Protein 3N1E (pdb70)

GO terms:
  GO:0005737 cytoplasm (C, IDA)
  GO:0001701 in utero embryonic development (P, IMP)
  GO:0034394 protein localization to cell surface (P, IMP)
  GO:0035108 limb morphogenesis (P, IMP)
  GO:0035128 post-embryonic forelimb morphogenesis (P, IMP)
  GO:0035249 synaptic transmission, glutamatergic (P, IMP)
  GO:0005739 mitochondrion (C, IMP)
  GO:0040008 regulation of growth (P, IMP)
  GO:0045047 protein targeting to ER (P, IMP)
  GO:0045838 positive regulation of membrane potential (P, IMP)
  GO:0010467 gene expression (P, IMP)
  GO:0010992 ubiquitin recycling (P, IMP)
  GO:0014004 microglia differentiation (P, IMP)
  GO:2000672 negative regulation of motor neuron apoptotic process (P, IMP)
  GO:0016192 vesicle-mediated transport (P, IMP)
  GO:0150076 neuroinflammatory response (P, IMP)
  GO:0022904 respiratory electron transport chain (P, IMP)
  GO:0030149 sphingolipid catabolic process (P, IMP)
  GO:0050881 musculoskeletal movement (P, IMP)
  GO:0046677 response to antibiotic (P, IMP)

Nearest PDB structures (foldseek):
  3n1b-assembly2_B  TM=9.929E-01  e=1.078E-17  Mus musculus
  3n1e-assembly2_B  TM=9.114E-01  e=1.254E-17  Mus musculus
  8f5h-assembly1_A  TM=9.483E-01  e=3.498E-10  Mus musculus
  7t8n-assembly1_AAA-2  TM=2.882E-01  e=7.590E+00  Escherichia coli K-12
  3n1e-assembly2_B  TM=1.007E+00  e=9.585E-20  Mus musculus

InterPro domains:
  IPR012501 Vacuolar protein sorting-associated protein 54, C-terminal [PF07928] (737-866)
  IPR019515 Vacuolar protein sorting-associated protein 54, N-terminal [PF10475] (207-355)
  IPR039745 Vacuolar protein sorting-associated protein 54 [PTHR12965] (34-955)

Foldseek 3Di:
DVVVVVVVVCVVCVCVVVVVVVVLVVVLVVLLVLLLVLLLPDDQDDDPPDPSLVVSLVVVVVVCVVCVVPDDLVVSQVSVLSSLVSNLVSNLVSCVVVVPACPPDPRNVRVVRNVVVVVVSQLPRPSRVPRDSPSVVSRD/DPPVVVVVVVVVVVVVVVVVLVVVLVVLLVVLLVVLLVLLLPDDQDDDPPDPSLVVNLVVVQVSLVVDVVPDDLVSSQVSVLSSLVSNLVSLLVSCVVNVNACPVDPSVVRVVRNVVVVVVSQCPRPSRVPDDRPNVSSRD

Organism: Mus musculus (NCBI:txid10090)

Structure (mmCIF, N/CA/C/O backbone):
data_3N1E
#
_entry.id   3N1E
#
_cell.length_a   29.760
_cell.length_b   77.064
_cell.length_c   120.057
_cell.angle_alpha   90.000
_cell.angle_beta   90.000
_cell.angle_gamma   90.000
#
_symmetry.space_group_name_H-M   'P 21 21 21'
#
loop_
_entity.id
_entity.type
_entity.pdbx_description
1 polymer 'Vacuolar protein sorting-associated protein 54'
2 non-polymer GLYCEROL
3 non-polymer 'MAGNESIUM ION'
4 water water
#
loop_
_atom_site.group_PDB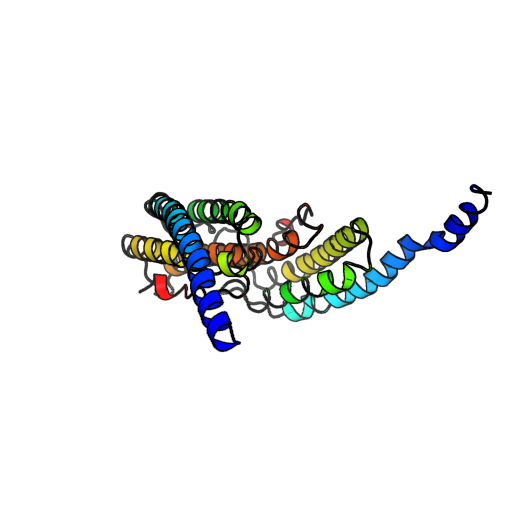
_atom_site.id
_atom_site.type_symbol
_atom_site.label_atom_id
_atom_site.label_alt_id
_atom_site.label_comp_id
_atom_site.label_asym_id
_atom_site.label_entity_id
_atom_site.label_seq_id
_atom_site.pdbx_PDB_ins_code
_atom_site.Cartn_x
_atom_site.Cartn_y
_atom_site.Cartn_z
_atom_site.occupancy
_atom_site.B_iso_or_equiv
_atom_site.auth_seq_id
_atom_site.auth_comp_id
_atom_site.auth_asym_id
_atom_site.auth_atom_id
_atom_site.pdbx_PDB_model_num
ATOM 1 N N . ASP A 1 2 ? 53.414 88.501 58.557 1.00 34.10 835 ASP A N 1
ATOM 2 C CA . ASP A 1 2 ? 54.021 87.282 57.946 1.00 42.08 835 ASP A CA 1
ATOM 3 C C . ASP A 1 2 ? 53.553 85.993 58.628 1.00 36.55 835 ASP A C 1
ATOM 4 O O . ASP A 1 2 ? 52.904 86.047 59.686 1.00 36.13 835 ASP A O 1
ATOM 9 N N . GLN A 1 3 ? 53.884 84.846 58.023 1.00 33.59 836 GLN A N 1
ATOM 10 C CA . GLN A 1 3 ? 53.510 83.527 58.560 1.00 41.89 836 GLN A CA 1
ATOM 11 C C . GLN A 1 3 ? 53.945 83.314 60.013 1.00 41.04 836 GLN A C 1
ATOM 12 O O . GLN A 1 3 ? 53.231 82.673 60.783 1.00 31.28 836 GLN A O 1
ATOM 18 N N . TRP A 1 4 ? 55.108 83.861 60.373 1.00 32.04 837 TRP A N 1
ATOM 19 C CA . TRP A 1 4 ? 55.651 83.730 61.730 1.00 25.72 837 TRP A CA 1
ATOM 20 C C . TRP A 1 4 ? 54.801 84.497 62.760 1.00 27.77 837 TRP A C 1
ATOM 21 O O . TRP A 1 4 ? 54.431 83.938 63.797 1.00 28.15 837 TRP A O 1
ATOM 32 N N . SER A 1 5 ? 54.489 85.762 62.471 1.00 22.14 838 SER A N 1
ATOM 33 C CA . SER A 1 5 ? 53.633 86.574 63.353 1.00 24.07 838 SER A CA 1
ATOM 34 C C . SER A 1 5 ? 52.181 86.055 63.449 1.00 32.60 838 SER A C 1
ATOM 35 O O . SER A 1 5 ? 51.601 86.027 64.538 1.00 26.89 838 SER A O 1
ATOM 38 N N . MET A 1 6 ? 51.607 85.631 62.324 1.00 30.15 839 MET A N 1
ATOM 39 C CA A MET A 1 6 ? 50.279 85.012 62.336 0.50 33.93 839 MET A CA 1
ATOM 40 C CA B MET A 1 6 ? 50.275 85.015 62.337 0.50 33.93 839 MET A CA 1
ATOM 41 C C . MET A 1 6 ? 50.241 83.826 63.298 1.00 29.87 839 MET A C 1
ATOM 42 O O . MET A 1 6 ? 49.334 83.714 64.131 1.00 28.75 839 MET A O 1
ATOM 51 N N . LEU A 1 7 ? 51.233 82.946 63.186 1.00 20.57 840 LEU A N 1
ATOM 52 C CA . LEU A 1 7 ? 51.286 81.744 64.003 1.00 24.38 840 LEU A CA 1
ATOM 53 C C . LEU A 1 7 ? 51.575 82.023 65.472 1.00 29.43 840 LEU A C 1
ATOM 54 O O . LEU A 1 7 ? 51.077 81.308 66.355 1.00 26.84 840 LEU A O 1
ATOM 59 N N . ARG A 1 8 ? 52.340 83.083 65.740 1.00 29.09 841 ARG A N 1
ATOM 60 C CA . ARG A 1 8 ? 52.520 83.538 67.129 1.00 26.74 841 ARG A CA 1
ATOM 61 C C . ARG A 1 8 ? 51.193 83.980 67.763 1.00 23.60 841 ARG A C 1
ATOM 62 O O . ARG A 1 8 ? 50.942 83.709 68.944 1.00 27.65 841 ARG A O 1
ATOM 70 N N . HIS A 1 9 ? 50.344 84.623 66.964 1.00 22.01 842 HIS A N 1
ATOM 71 C CA . HIS A 1 9 ? 48.996 85.002 67.384 1.00 27.90 842 HIS A CA 1
ATOM 72 C C . HIS A 1 9 ? 48.148 83.754 67.598 1.00 35.50 842 HIS A C 1
ATOM 73 O O . HIS A 1 9 ? 47.446 83.650 68.599 1.00 25.04 842 HIS A O 1
ATOM 80 N N . PHE A 1 10 ? 48.198 82.822 66.643 1.00 23.87 843 PHE A N 1
ATOM 81 C CA . PHE A 1 10 ? 47.518 81.533 66.810 1.00 27.58 843 PHE A CA 1
ATOM 82 C C . PHE A 1 10 ? 47.940 80.858 68.118 1.00 27.32 843 PHE A C 1
ATOM 83 O O . PHE A 1 10 ? 47.0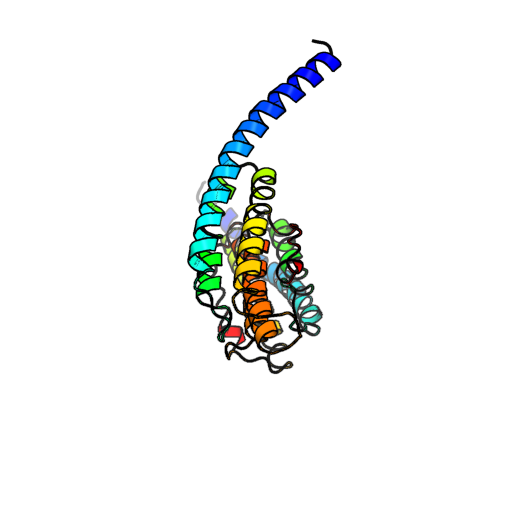82 80.437 68.893 1.00 24.75 843 PHE A O 1
ATOM 91 N N . ASP A 1 11 ? 49.250 80.762 68.354 1.00 22.66 844 ASP A N 1
ATOM 92 C CA . ASP A 1 11 ? 49.785 80.156 69.585 1.00 21.07 844 ASP A CA 1
ATOM 93 C C . ASP A 1 11 ? 49.224 80.804 70.850 1.00 26.51 844 ASP A C 1
ATOM 94 O O . ASP A 1 11 ? 48.848 80.102 71.790 1.00 28.76 844 ASP A O 1
ATOM 99 N N . HIS A 1 12 ? 49.180 82.136 70.870 1.00 23.71 845 HIS A N 1
ATOM 100 C CA . HIS A 1 12 ? 48.672 82.888 72.029 1.00 29.16 845 HIS A CA 1
ATOM 101 C C . HIS A 1 12 ? 47.182 82.638 72.262 1.00 42.28 845 HIS A C 1
ATOM 102 O O . HIS A 1 12 ? 46.748 82.433 73.403 1.00 24.94 845 HIS A O 1
ATOM 109 N N . ILE A 1 13 ? 46.412 82.664 71.171 1.00 21.86 846 ILE A N 1
ATOM 110 C CA . ILE A 1 13 ? 44.962 82.449 71.219 1.00 26.22 846 ILE A CA 1
ATOM 111 C C . ILE A 1 13 ? 44.607 81.047 71.729 1.00 18.92 846 ILE A C 1
ATOM 112 O O . ILE A 1 13 ? 43.619 80.872 72.453 1.00 24.70 846 ILE A O 1
ATOM 117 N N . THR A 1 14 ? 45.422 80.061 71.369 1.00 18.16 847 THR A N 1
ATOM 118 C CA . THR A 1 14 ? 45.113 78.661 71.654 1.00 18.08 847 THR A CA 1
ATOM 119 C C . THR A 1 14 ? 45.970 78.057 72.771 1.00 26.67 847 THR A C 1
ATOM 120 O O . THR A 1 14 ? 45.904 76.857 73.008 1.00 22.36 847 THR A O 1
ATOM 124 N N . LYS A 1 15 ? 46.773 78.878 73.454 1.00 24.06 848 LYS A N 1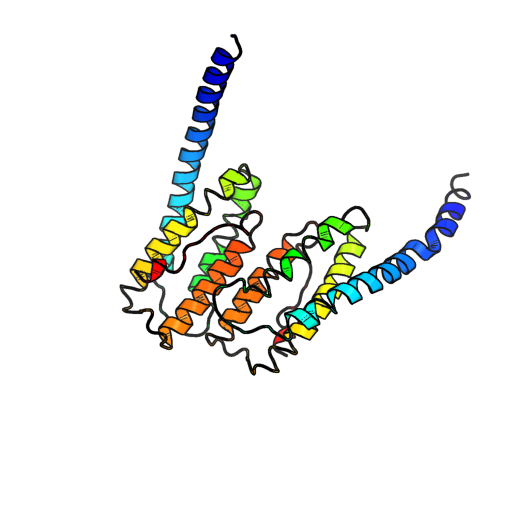
ATOM 125 C CA . LYS A 1 15 ? 47.750 78.327 74.412 1.00 31.88 848 LYS A CA 1
ATOM 126 C C . LYS A 1 15 ? 47.114 77.470 75.511 1.00 26.36 848 LYS A C 1
ATOM 127 O O . LYS A 1 15 ? 47.736 76.515 75.993 1.00 29.70 848 LYS A O 1
ATOM 133 N N . ASP A 1 16 ? 45.868 77.789 75.868 1.00 24.75 849 ASP A N 1
ATOM 134 C CA . ASP A 1 16 ? 45.158 77.090 76.949 1.00 24.16 849 ASP A CA 1
ATOM 135 C C . ASP A 1 16 ? 44.130 76.081 76.473 1.00 25.67 849 ASP A C 1
ATOM 136 O O . ASP A 1 16 ? 43.370 75.532 77.291 1.00 26.85 849 ASP A O 1
ATOM 141 N N . TYR A 1 17 ? 44.099 75.841 75.161 1.00 23.14 850 TYR A N 1
ATOM 142 C CA . TYR A 1 17 ? 43.039 75.038 74.555 1.00 19.93 850 TYR A CA 1
ATOM 143 C C . TYR A 1 17 ? 42.975 73.656 75.185 1.00 22.55 850 TYR A C 1
ATOM 144 O O . TYR A 1 17 ? 41.918 73.255 75.668 1.00 21.03 850 TYR A O 1
ATOM 153 N N . HIS A 1 18 ? 44.106 72.941 75.183 1.00 24.13 851 HIS A N 1
ATOM 154 C CA . HIS A 1 18 ? 44.150 71.574 75.716 1.00 25.79 851 HIS A CA 1
ATOM 155 C C . HIS A 1 18 ? 43.813 71.474 77.193 1.00 38.03 851 HIS A C 1
ATOM 156 O O . HIS A 1 18 ? 43.053 70.584 77.603 1.00 27.96 851 HIS A O 1
ATOM 163 N N . ASP A 1 19 ? 44.384 72.383 77.984 1.00 24.60 852 ASP A N 1
ATOM 164 C CA . ASP A 1 19 ? 44.135 72.408 79.424 1.00 27.38 852 ASP A CA 1
ATOM 165 C C . ASP A 1 19 ? 42.655 72.698 79.697 1.00 35.06 852 ASP A C 1
ATOM 166 O O . ASP A 1 19 ? 42.021 72.017 80.512 1.00 27.68 852 ASP A O 1
ATOM 171 N N . HIS A 1 20 ? 42.084 73.671 78.986 1.00 27.70 853 HIS A N 1
ATOM 172 C CA . HIS A 1 20 ? 40.677 74.009 79.209 1.00 22.61 853 HIS A CA 1
ATOM 173 C C . HIS A 1 20 ? 39.682 72.914 78.778 1.00 32.75 853 HIS A C 1
ATOM 174 O O . HIS A 1 20 ? 38.659 72.706 79.442 1.00 22.31 853 HIS A O 1
ATOM 181 N N . ILE A 1 21 ? 39.960 72.229 77.663 1.00 21.54 854 ILE A N 1
ATOM 182 C CA . ILE A 1 21 ? 39.134 71.071 77.291 1.00 14.68 854 ILE A CA 1
ATOM 183 C C . ILE A 1 21 ? 39.103 70.025 78.404 1.00 21.94 854 ILE A C 1
ATOM 184 O O . ILE A 1 21 ? 38.060 69.422 78.659 1.00 20.48 854 ILE A O 1
ATOM 189 N N . ALA A 1 22 ? 40.242 69.812 79.066 1.00 24.90 855 ALA A N 1
ATOM 190 C CA . ALA A 1 22 ? 40.316 68.799 80.126 1.00 31.88 855 ALA A CA 1
ATOM 191 C C . ALA A 1 22 ? 39.453 69.201 81.313 1.00 27.10 855 ALA A C 1
ATOM 192 O O . ALA A 1 22 ? 38.871 68.349 81.990 1.00 24.08 855 ALA A O 1
ATOM 194 N N . GLU A 1 23 ? 39.357 70.509 81.526 1.00 26.01 856 GLU A N 1
ATOM 195 C CA . GLU A 1 23 ? 38.560 71.085 82.607 1.00 31.97 856 GLU A CA 1
ATOM 196 C C . GLU A 1 23 ? 37.061 70.944 82.357 1.00 28.93 856 GLU A C 1
ATOM 197 O O . GLU A 1 23 ? 36.303 70.600 83.277 1.00 23.79 856 GLU A O 1
ATOM 203 N N . ILE A 1 24 ? 36.619 71.205 81.127 1.00 19.40 857 ILE A N 1
ATOM 204 C CA . ILE A 1 24 ? 35.232 70.913 80.751 1.00 19.39 857 ILE A CA 1
ATOM 205 C C . ILE A 1 24 ? 34.962 69.411 80.837 1.00 24.52 857 ILE A C 1
ATOM 206 O O . ILE A 1 24 ? 33.909 68.972 81.334 1.00 19.83 857 ILE A O 1
ATOM 211 N N . SER A 1 25 ? 35.901 68.615 80.330 1.00 20.77 858 SER A N 1
ATOM 212 C CA . SER A 1 25 ? 35.746 67.171 80.364 1.00 14.99 858 SER A CA 1
ATOM 213 C C . SER A 1 25 ? 35.647 66.638 81.792 1.00 13.55 858 SER A C 1
ATOM 214 O O . SER A 1 25 ? 35.031 65.605 81.993 1.00 16.29 858 SER A O 1
ATOM 217 N N . ALA A 1 26 ? 36.282 67.325 82.753 1.00 16.10 859 ALA A N 1
ATOM 218 C CA . ALA A 1 26 ? 36.175 66.975 84.192 1.00 18.18 859 ALA A CA 1
ATOM 219 C C . ALA A 1 26 ? 34.718 66.985 84.643 1.00 18.89 859 ALA A C 1
ATOM 220 O O . ALA A 1 26 ? 34.283 66.090 85.405 1.00 16.45 859 ALA A O 1
ATOM 222 N N . LYS A 1 27 ? 33.955 67.976 84.167 1.00 18.99 860 LYS A N 1
ATOM 223 C CA . LYS A 1 27 ? 32.518 68.081 84.525 1.00 17.20 860 LYS A CA 1
ATOM 224 C C . LYS A 1 27 ? 31.721 66.917 83.928 1.00 13.93 860 LYS A C 1
ATOM 225 O O . LYS A 1 27 ? 30.796 66.375 84.562 1.00 14.66 860 LYS A O 1
ATOM 231 N N . LEU A 1 28 ? 32.113 66.500 82.724 1.00 15.18 861 LEU A N 1
ATOM 232 C CA . LEU A 1 28 ? 31.516 65.349 82.084 1.00 11.75 861 LEU A CA 1
ATOM 233 C C . LEU A 1 28 ? 31.834 64.025 82.799 1.00 13.83 861 LEU A C 1
ATOM 234 O O . LEU A 1 28 ? 30.951 63.199 82.983 1.00 13.19 861 LEU A O 1
ATOM 239 N N . VAL A 1 29 ? 33.080 63.831 83.221 1.00 11.88 862 VAL A N 1
ATOM 240 C CA . VAL A 1 29 ? 33.435 62.655 84.028 1.00 13.56 862 VAL A CA 1
ATOM 241 C C . VAL A 1 29 ? 32.644 62.646 85.325 1.00 11.52 862 VAL A C 1
ATOM 242 O O . VAL A 1 29 ? 32.183 61.596 85.767 1.00 11.85 862 VAL A O 1
ATOM 246 N N . ALA A 1 30 ? 32.416 63.820 85.903 1.00 10.10 863 ALA A N 1
ATOM 247 C CA . ALA A 1 30 ? 31.715 63.843 87.177 1.00 9.43 863 ALA A CA 1
ATOM 248 C C . ALA A 1 30 ? 30.247 63.434 86.984 1.00 9.32 863 ALA A C 1
ATOM 249 O O . ALA A 1 30 ? 29.661 62.693 87.799 1.00 10.95 863 ALA A O 1
ATOM 251 N N . ILE A 1 31 ? 29.646 63.899 85.889 1.00 8.23 864 ILE A N 1
ATOM 252 C CA . ILE A 1 31 ? 28.300 63.497 85.551 1.00 12.68 864 ILE A CA 1
ATOM 253 C C . ILE A 1 31 ? 28.212 61.990 85.370 1.00 12.08 864 ILE A C 1
ATOM 254 O O . ILE A 1 31 ? 27.299 61.346 85.896 1.00 11.58 864 ILE A O 1
ATOM 259 N N . MET A 1 32 ? 29.158 61.412 84.629 1.00 11.16 865 MET A N 1
ATOM 260 C CA . MET A 1 32 ? 29.071 59.974 84.407 1.00 13.18 865 MET A CA 1
ATOM 261 C C . MET A 1 32 ? 29.367 59.187 85.684 1.00 10.25 865 MET A C 1
ATOM 262 O O . MET A 1 32 ? 28.742 58.158 85.948 1.00 11.05 865 MET A O 1
ATOM 267 N N . ASP A 1 33 ? 30.323 59.671 86.476 1.00 11.96 866 ASP A N 1
ATOM 268 C CA . ASP A 1 33 ? 30.634 59.041 87.765 1.00 11.77 866 ASP A CA 1
ATOM 269 C C . ASP A 1 33 ? 29.391 58.935 88.666 1.00 15.17 866 ASP A C 1
ATOM 270 O O . ASP A 1 33 ? 29.155 57.891 89.285 1.00 10.68 866 ASP A O 1
ATOM 275 N N . SER A 1 34 ? 28.576 60.003 88.711 1.00 11.14 867 SER A N 1
ATOM 276 C CA A SER A 1 34 ? 27.363 59.980 89.514 0.50 12.27 867 SER A CA 1
ATOM 277 C CA B SER A 1 34 ? 27.353 59.998 89.505 0.50 12.30 867 SER A CA 1
ATOM 278 C C . SER A 1 34 ? 26.326 58.990 88.975 1.00 9.52 867 SER A C 1
ATOM 279 O O . SER A 1 34 ? 25.685 58.269 89.749 1.00 12.70 867 SER A O 1
ATOM 284 N N . LEU A 1 35 ? 26.191 58.907 87.649 1.00 12.09 868 LEU A N 1
ATOM 285 C CA . LEU A 1 35 ? 25.341 57.890 87.016 1.00 12.33 868 LEU A CA 1
ATOM 286 C C . LEU A 1 35 ? 25.774 56.469 87.365 1.00 11.89 868 LEU A C 1
ATOM 287 O O . LEU A 1 35 ? 24.934 55.626 87.742 1.00 12.29 868 LEU A O 1
ATOM 292 N N . PHE A 1 36 ? 27.071 56.199 87.240 1.00 10.32 869 PHE A N 1
ATOM 293 C CA . PHE A 1 36 ? 27.611 54.877 87.582 1.00 13.06 869 PHE A CA 1
ATOM 294 C C . PHE A 1 36 ? 27.381 54.527 89.046 1.00 12.09 869 PHE A C 1
ATOM 295 O O . PHE A 1 36 ? 27.053 53.390 89.353 1.00 12.18 869 PHE A O 1
ATOM 303 N N . ASP A 1 37 ? 27.572 55.494 89.949 1.00 10.18 870 ASP A N 1
ATOM 304 C CA . ASP A 1 37 ? 27.348 55.234 91.367 1.00 10.95 870 ASP A CA 1
ATOM 305 C C . ASP A 1 37 ? 25.878 54.885 91.575 1.00 13.14 870 ASP A C 1
ATOM 306 O O . ASP A 1 37 ? 25.567 53.911 92.243 1.00 15.29 870 ASP A O 1
ATOM 311 N N . LYS A 1 38 ? 24.979 55.657 90.970 1.00 11.46 871 LYS A N 1
ATOM 312 C CA . LYS A 1 38 ? 23.542 55.435 91.154 1.00 14.74 871 LYS A CA 1
ATOM 313 C C . LYS A 1 38 ? 23.133 54.065 90.653 1.00 16.84 871 LYS A C 1
ATOM 314 O O . LYS A 1 38 ? 22.462 53.311 91.366 1.00 15.93 871 LYS A O 1
ATOM 320 N N . LEU A 1 39 ? 23.582 53.730 89.442 1.00 15.05 872 LEU A N 1
ATOM 321 C CA . LEU A 1 39 ? 23.172 52.472 88.809 1.00 19.87 872 LEU A CA 1
ATOM 322 C C . LEU A 1 39 ? 23.842 51.244 89.421 1.00 14.50 872 LEU A C 1
ATOM 323 O O . LEU A 1 39 ? 23.156 50.260 89.733 1.00 14.65 872 LEU A O 1
ATOM 328 N N . LEU A 1 40 ? 25.162 51.301 89.599 1.00 11.22 873 LEU A N 1
ATOM 329 C CA . LEU A 1 40 ? 25.912 50.130 90.058 1.00 9.52 873 LEU A CA 1
ATOM 330 C C . LEU A 1 40 ? 25.685 49.799 91.538 1.00 13.70 873 LEU A C 1
ATOM 331 O O . LEU A 1 40 ? 25.869 48.657 91.929 1.00 13.25 873 LEU A O 1
ATOM 336 N N . SER A 1 41 ? 25.261 50.785 92.331 1.00 17.35 874 SER A N 1
ATOM 337 C CA A SER A 1 41 ? 24.932 50.568 93.748 0.50 16.34 874 SER A CA 1
ATOM 338 C CA B SER A 1 41 ? 24.988 50.503 93.743 0.50 16.23 874 SER A CA 1
ATOM 339 C C . SER A 1 41 ? 23.723 49.656 93.897 1.00 15.19 874 SER A C 1
ATOM 340 O O . SER A 1 41 ? 23.506 49.085 94.972 1.00 21.80 874 SER A O 1
ATOM 345 N N . LYS A 1 42 ? 22.918 49.574 92.829 1.00 15.09 875 LYS A N 1
ATOM 346 C CA . LYS A 1 42 ? 21.688 48.754 92.775 1.00 24.00 875 LYS A CA 1
ATOM 347 C C . LYS A 1 42 ? 21.840 47.499 91.897 1.00 28.23 875 LYS A C 1
ATOM 348 O O . LYS A 1 42 ? 20.885 46.759 91.667 1.00 18.94 875 LYS A O 1
ATOM 354 N N . TYR A 1 43 ? 23.035 47.266 91.376 1.00 17.14 876 TYR A N 1
ATOM 355 C CA . TYR A 1 43 ? 23.218 46.181 90.410 1.00 12.04 876 TYR A CA 1
ATOM 356 C C . TYR A 1 43 ? 23.105 44.830 91.086 1.00 13.35 876 TYR A C 1
ATOM 357 O O . TYR A 1 43 ? 23.723 44.602 92.120 1.00 14.40 876 TYR A O 1
ATOM 366 N N . GLU A 1 44 ? 22.306 43.938 90.509 1.00 16.34 877 GLU A N 1
ATOM 367 C CA . GLU A 1 44 ? 22.271 42.563 90.996 1.00 17.01 877 GLU A CA 1
ATOM 368 C C . GLU A 1 44 ? 22.694 41.638 89.857 1.00 17.35 877 GLU A C 1
ATOM 369 O O . GLU A 1 44 ? 22.351 41.869 88.695 1.00 17.70 877 GLU A O 1
ATO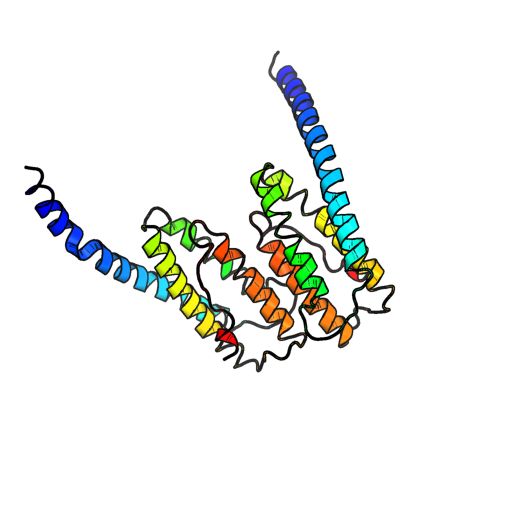M 375 N N . VAL A 1 45 ? 23.462 40.612 90.205 1.00 14.44 878 VAL A N 1
ATOM 376 C CA . VAL A 1 45 ? 24.001 39.725 89.189 1.00 12.88 878 VAL A CA 1
ATOM 377 C C . VAL A 1 45 ? 22.972 38.631 88.873 1.00 12.28 878 VAL A C 1
ATOM 378 O O . VAL A 1 45 ? 22.721 37.760 89.709 1.00 16.62 878 VAL A O 1
ATOM 382 N N . LYS A 1 46 ? 22.385 38.706 87.680 1.00 11.72 879 LYS A N 1
ATOM 383 C CA . LYS A 1 46 ? 21.438 37.684 87.200 1.00 14.45 879 LYS A CA 1
ATOM 384 C C . LYS A 1 46 ? 21.283 37.776 85.686 1.00 15.82 879 LYS A C 1
ATOM 385 O O . LYS A 1 46 ? 21.590 38.811 85.069 1.00 14.02 879 LYS A O 1
ATOM 391 N N . ALA A 1 47 ? 20.785 36.692 85.096 1.00 11.72 880 ALA A N 1
ATOM 392 C CA . ALA A 1 47 ? 20.393 36.690 83.701 1.00 10.74 880 ALA A CA 1
ATOM 393 C C . ALA A 1 47 ? 19.034 37.377 83.560 1.00 11.12 880 ALA A C 1
ATOM 394 O O . ALA A 1 47 ? 18.248 37.372 84.506 1.00 13.99 880 ALA A O 1
ATOM 396 N N . PRO A 1 48 ? 18.732 37.924 82.373 1.00 13.37 881 PRO A N 1
ATOM 397 C CA . PRO A 1 48 ? 19.547 37.847 81.154 1.00 12.90 881 PRO A CA 1
ATOM 398 C C . PRO A 1 48 ? 20.604 38.945 81.047 1.00 14.66 881 PRO A C 1
ATOM 399 O O . PRO A 1 48 ? 20.555 39.919 81.790 1.00 13.58 881 PRO A O 1
ATOM 403 N N . VAL A 1 49 ? 21.554 38.741 80.132 1.00 11.09 882 VAL A N 1
ATOM 404 C CA . VAL A 1 49 ? 22.646 39.681 79.863 1.00 7.64 882 VAL A CA 1
ATOM 405 C C . VAL A 1 49 ? 22.453 40.139 78.412 1.00 7.81 882 VAL A C 1
ATOM 406 O O . VAL A 1 49 ? 22.227 39.302 77.530 1.00 9.63 882 VAL A O 1
ATOM 410 N N . PRO A 1 50 ? 22.569 41.460 78.160 1.00 8.33 883 PRO A N 1
ATOM 411 C CA . PRO A 1 50 ? 22.949 42.473 79.158 1.00 7.94 883 PRO A CA 1
ATOM 412 C C . PRO A 1 50 ? 21.857 42.797 80.183 1.00 6.87 883 PRO A C 1
ATOM 413 O O . PRO A 1 50 ? 20.687 42.843 79.819 1.00 9.27 883 PRO A O 1
ATOM 417 N N . SER A 1 51 ? 22.256 42.984 81.437 1.00 6.18 884 SER A N 1
ATOM 418 C CA . SER A 1 51 ? 21.335 43.367 82.507 1.00 7.75 884 SER A CA 1
ATOM 419 C C . SER A 1 51 ? 20.765 44.774 82.231 1.00 8.87 884 SER A C 1
ATOM 420 O O . SER A 1 51 ? 21.359 45.567 81.485 1.00 8.35 884 SER A O 1
ATOM 423 N N . PRO A 1 52 ? 19.628 45.108 82.853 1.00 10.99 885 PRO A N 1
ATOM 424 C CA . PRO A 1 52 ? 19.131 46.485 82.682 1.00 10.66 885 PRO A CA 1
ATOM 425 C C . PRO A 1 52 ? 20.175 47.555 83.054 1.00 6.33 885 PRO A C 1
ATOM 426 O O . PRO A 1 52 ? 20.282 48.583 82.337 1.00 11.84 885 PRO A O 1
ATOM 430 N N . CYS A 1 53 ? 20.933 47.329 84.134 1.00 10.48 886 CYS A N 1
ATOM 431 C CA . CYS A 1 53 ? 21.952 48.262 84.584 1.00 11.70 886 CYS A CA 1
ATOM 432 C C . CYS A 1 53 ? 22.947 48.517 83.448 1.00 11.64 886 CYS A C 1
ATOM 433 O O . CYS A 1 53 ? 23.222 49.670 83.091 1.00 9.83 886 CYS A O 1
ATOM 436 N N . PHE A 1 54 ? 23.474 47.433 82.882 1.00 8.20 887 PHE A N 1
ATOM 437 C CA . PHE A 1 54 ? 24.491 47.571 81.828 1.00 10.21 887 PHE A CA 1
ATOM 438 C C . PHE A 1 54 ? 23.917 48.121 80.531 1.00 10.63 887 PHE A C 1
ATOM 439 O O . PHE A 1 54 ? 24.615 48.864 79.807 1.00 9.60 887 PHE A O 1
ATOM 447 N N . ARG A 1 55 ? 22.647 47.797 80.223 1.00 7.54 888 ARG A N 1
ATOM 448 C CA . ARG A 1 55 ? 22.034 48.408 79.032 1.00 7.06 888 ARG A CA 1
ATOM 449 C C . ARG A 1 55 ? 21.982 49.929 79.166 1.00 9.49 888 ARG A C 1
ATOM 450 O O . ARG A 1 55 ? 22.271 50.660 78.219 1.00 11.24 888 ARG A O 1
ATOM 458 N N . ASN A 1 56 ? 21.628 50.384 80.366 1.00 11.81 889 ASN A N 1
ATOM 459 C CA A ASN A 1 56 ? 21.513 51.813 80.610 0.50 14.60 889 ASN A CA 1
ATOM 460 C CA B ASN A 1 56 ? 21.499 51.804 80.682 0.50 14.74 889 ASN A CA 1
ATOM 461 C C . ASN A 1 56 ? 22.861 52.500 80.586 1.00 14.05 889 ASN A C 1
ATOM 462 O O . ASN A 1 56 ? 23.004 53.530 79.925 1.00 14.22 889 ASN A O 1
ATOM 471 N N . ILE A 1 57 ? 23.858 51.921 81.261 1.00 9.45 890 ILE A N 1
ATOM 472 C CA . ILE A 1 57 ? 25.229 52.447 81.237 1.00 8.05 890 ILE A CA 1
ATOM 473 C C . ILE A 1 57 ? 25.689 52.569 79.774 1.00 10.00 890 ILE A C 1
ATOM 474 O O . ILE A 1 57 ? 26.145 53.626 79.320 1.00 11.85 890 ILE A O 1
ATOM 479 N N . CYS A 1 58 ? 25.534 51.494 79.019 1.00 8.74 891 CYS A N 1
ATOM 480 C CA . CYS A 1 58 ? 26.036 51.514 77.640 1.00 10.56 891 CYS A CA 1
ATOM 481 C C . CYS A 1 58 ? 25.275 52.484 76.747 1.00 9.86 891 CYS A C 1
ATOM 482 O O . CYS A 1 58 ? 25.894 53.125 75.891 1.00 10.39 891 CYS A O 1
ATOM 485 N N . LYS A 1 59 ? 23.957 52.612 76.943 1.00 8.57 892 LYS A N 1
ATOM 486 C CA . LYS A 1 59 ? 23.197 53.588 76.176 1.00 9.06 892 LYS A CA 1
ATOM 487 C C . LYS A 1 59 ? 23.720 55.008 76.444 1.00 11.33 892 LYS A C 1
ATOM 488 O O . LYS A 1 59 ? 23.899 55.782 75.500 1.00 9.44 892 LYS A O 1
ATOM 494 N N . GLN A 1 60 ? 23.981 55.336 77.712 1.00 10.60 893 GLN A N 1
ATOM 495 C CA . GLN A 1 60 ? 24.472 56.699 78.035 1.00 9.33 893 GLN A CA 1
ATOM 496 C C . GLN A 1 60 ? 25.881 56.961 77.540 1.00 12.04 893 GLN A C 1
ATOM 497 O O . GLN A 1 60 ? 26.183 58.078 77.115 1.00 13.33 893 GLN A O 1
ATOM 503 N N . MET A 1 61 ? 26.733 55.934 77.547 1.00 9.37 894 MET A N 1
ATOM 504 C CA A MET A 1 61 ? 28.086 56.017 77.002 0.50 9.33 894 MET A CA 1
ATOM 505 C CA B MET A 1 61 ? 28.072 56.099 77.013 0.50 9.27 894 MET A CA 1
ATOM 506 C C . MET A 1 61 ? 28.024 56.307 75.501 1.00 14.61 894 MET A C 1
ATOM 507 O O . MET A 1 61 ? 28.778 57.117 74.968 1.00 13.36 894 MET A O 1
ATOM 516 N N . THR A 1 62 ? 27.103 55.629 74.826 1.00 10.55 895 THR A N 1
ATOM 517 C CA A THR A 1 62 ? 26.861 55.818 73.398 0.50 10.25 895 THR A CA 1
ATOM 518 C CA B THR A 1 62 ? 26.948 55.849 73.401 0.50 10.23 895 THR A CA 1
ATOM 519 C C . THR A 1 62 ? 26.384 57.239 73.115 1.00 12.45 895 THR A C 1
ATOM 520 O O . THR A 1 62 ? 26.861 57.900 72.201 1.00 11.39 895 THR A O 1
ATOM 527 N N . LYS A 1 63 ? 25.420 57.693 73.914 1.00 10.83 896 LYS A N 1
ATOM 528 C CA . LYS A 1 63 ? 24.854 59.021 73.700 1.00 13.50 896 LYS A CA 1
ATOM 529 C C . LYS A 1 63 ? 25.916 60.089 73.967 1.00 13.77 896 LYS A C 1
ATOM 530 O O . LYS A 1 63 ? 25.956 61.111 73.275 1.00 16.16 896 LYS A O 1
ATOM 536 N N . MET A 1 64 ? 26.761 59.843 74.966 1.00 12.81 897 MET A N 1
ATOM 537 C CA . MET A 1 64 ? 27.841 60.777 75.297 1.00 12.73 897 MET A CA 1
ATOM 538 C C . MET A 1 64 ? 28.806 60.877 74.116 1.00 15.38 897 MET A C 1
ATOM 539 O O . MET A 1 64 ? 29.209 61.978 73.721 1.00 15.97 897 MET A O 1
ATOM 544 N N . HIS A 1 65 ? 29.131 59.732 73.522 1.00 13.97 898 HIS A N 1
ATOM 545 C CA . HIS A 1 65 ? 30.069 59.699 72.407 1.00 11.17 898 HIS A CA 1
ATOM 546 C C . HIS A 1 65 ? 29.477 60.478 71.226 1.00 13.47 898 HIS A C 1
ATOM 547 O O . HIS A 1 65 ? 30.180 61.264 70.578 1.00 13.24 898 HIS A O 1
ATOM 554 N N . GLU A 1 66 ? 28.179 60.280 70.980 1.00 11.81 899 GLU A N 1
ATOM 555 C CA . GLU A 1 66 ? 27.494 60.993 69.889 1.00 15.20 899 GLU A CA 1
ATOM 556 C C . GLU A 1 66 ? 27.497 62.504 70.110 1.00 21.98 899 GLU A C 1
ATOM 557 O O . GLU A 1 66 ? 27.666 63.290 69.152 1.00 18.14 899 GLU A O 1
ATOM 563 N N . ALA A 1 67 ? 27.332 62.911 71.368 1.00 15.16 900 ALA A N 1
ATOM 564 C CA . ALA A 1 67 ? 27.270 64.325 71.722 1.00 18.38 900 ALA A CA 1
ATOM 565 C C . ALA A 1 67 ? 28.621 65.050 71.551 1.00 18.06 900 ALA A C 1
ATOM 566 O O . ALA A 1 67 ? 28.634 66.243 71.216 1.00 18.06 900 ALA A O 1
ATOM 568 N N . ILE A 1 68 ? 29.735 64.366 71.822 1.00 16.70 901 ILE A N 1
ATOM 569 C CA . ILE A 1 68 ? 31.064 65.037 71.843 1.00 20.14 901 ILE A CA 1
ATOM 570 C C . ILE A 1 68 ? 31.968 64.733 70.653 1.00 16.17 901 ILE A C 1
ATOM 571 O O . ILE A 1 68 ? 33.072 65.289 70.534 1.00 18.90 901 ILE A O 1
ATOM 576 N N . PHE A 1 69 ? 31.522 63.832 69.788 1.00 13.59 902 PHE A N 1
ATOM 577 C CA . PHE A 1 69 ? 32.365 63.394 68.698 1.00 21.24 902 PHE A CA 1
ATOM 578 C C . PHE A 1 69 ? 32.914 64.556 67.862 1.00 22.38 902 PHE A C 1
ATOM 579 O O . PHE A 1 69 ? 34.119 64.582 67.538 1.00 22.79 902 PHE A O 1
ATOM 587 N N . ASP A 1 70 ? 32.037 65.500 67.527 1.00 18.94 903 ASP A N 1
ATOM 588 C CA . ASP A 1 70 ? 32.415 66.669 66.721 1.00 28.56 903 ASP A CA 1
ATOM 589 C C . ASP A 1 70 ? 32.929 67.858 67.530 1.00 26.21 903 ASP A C 1
ATOM 590 O O . ASP A 1 70 ? 33.230 68.917 66.959 1.00 24.60 903 ASP A O 1
ATOM 595 N N . LEU A 1 71 ? 33.068 67.677 68.841 1.00 18.27 904 LEU A N 1
ATOM 596 C CA . LEU A 1 71 ? 33.468 68.754 69.742 1.00 19.06 904 LEU A CA 1
ATOM 597 C C . LEU A 1 71 ? 34.837 68.530 70.353 1.00 25.09 904 LEU A C 1
ATOM 598 O O . LEU A 1 71 ? 35.426 69.452 70.913 1.00 24.02 904 LEU A O 1
ATOM 603 N N . LEU A 1 72 ? 35.334 67.297 70.256 1.00 18.81 905 LEU A N 1
ATOM 604 C CA . LEU A 1 72 ? 36.648 66.972 70.790 1.00 16.94 905 LEU A CA 1
ATOM 605 C C . LEU A 1 72 ? 37.540 66.337 69.723 1.00 17.73 905 LEU A C 1
ATOM 606 O O . LEU A 1 72 ? 37.069 65.504 68.941 1.00 17.06 905 LEU A O 1
ATOM 611 N N . PRO A 1 73 ? 38.840 66.696 69.712 1.00 14.61 906 PRO A N 1
ATOM 612 C CA . PRO A 1 73 ? 39.772 65.929 68.897 1.00 15.00 906 PRO A CA 1
ATOM 613 C C . PRO A 1 73 ? 39.799 64.448 69.340 1.00 14.60 906 PRO A C 1
ATOM 614 O O . PRO A 1 73 ? 39.450 64.140 70.485 1.00 16.65 906 PRO A O 1
ATOM 618 N N . GLU A 1 74 ? 40.201 63.559 68.433 1.00 18.10 907 GLU A N 1
ATOM 619 C CA . GLU A 1 74 ? 40.160 62.107 68.677 1.00 17.54 907 GLU A CA 1
ATOM 620 C C . GLU A 1 74 ? 40.958 61.688 69.923 1.00 19.85 907 GLU A C 1
ATOM 621 O O . GLU A 1 74 ? 40.481 60.884 70.730 1.00 14.78 907 GLU A O 1
ATOM 627 N N . GLU A 1 75 ? 42.163 62.233 70.089 1.00 18.86 908 GLU A N 1
ATOM 628 C CA . GLU A 1 75 ? 42.998 61.866 71.242 1.00 18.67 908 GLU A CA 1
ATOM 629 C C . GLU A 1 75 ? 42.328 62.223 72.584 1.00 19.00 908 GLU A C 1
ATOM 630 O O . GLU A 1 75 ? 42.366 61.426 73.522 1.00 17.76 908 GLU A O 1
ATOM 636 N N . GLN A 1 76 ? 41.691 63.399 72.656 1.00 13.80 909 GLN A N 1
ATOM 637 C CA . GLN A 1 76 ? 40.972 63.825 73.852 1.00 18.25 909 GLN A CA 1
ATOM 638 C C . GLN A 1 76 ? 39.727 62.975 74.095 1.00 15.55 909 GLN A C 1
ATOM 639 O O . GLN A 1 76 ? 39.345 62.759 75.241 1.00 14.44 909 GLN A O 1
ATOM 645 N N . THR A 1 77 ? 39.110 62.500 73.021 1.00 13.81 910 THR A N 1
ATOM 646 C CA . THR A 1 77 ? 37.920 61.635 73.160 1.00 16.19 910 THR A CA 1
ATOM 647 C C . THR A 1 77 ? 38.355 60.286 73.737 1.00 12.18 910 THR A C 1
ATOM 648 O O . THR A 1 77 ? 37.688 59.711 74.602 1.00 11.34 910 THR A O 1
ATOM 652 N N . GLN A 1 78 ? 39.468 59.774 73.236 1.00 11.20 911 GLN A N 1
ATOM 653 C CA . GLN A 1 78 ? 40.071 58.565 73.809 1.00 10.63 911 GLN A CA 1
ATOM 654 C C . GLN A 1 78 ? 40.412 58.740 75.306 1.00 13.66 911 GLN A C 1
ATOM 655 O O . GLN A 1 78 ? 40.069 57.891 76.164 1.00 13.29 911 GLN A O 1
ATOM 661 N N . MET A 1 79 ? 41.043 59.868 75.637 1.00 12.14 912 MET A N 1
ATOM 662 C CA . MET A 1 79 ? 41.404 60.149 77.042 1.00 12.61 912 MET A CA 1
ATOM 663 C C . MET A 1 79 ? 40.163 60.270 77.929 1.00 11.35 912 MET A C 1
ATOM 664 O O . MET A 1 79 ? 40.173 59.799 79.079 1.00 12.00 912 MET A O 1
ATOM 669 N N . LEU A 1 80 ? 39.099 60.898 77.400 1.00 10.33 913 LEU A N 1
ATOM 670 C CA . LEU A 1 80 ? 37.853 61.044 78.134 1.00 10.08 913 LEU A CA 1
ATOM 671 C C . LEU A 1 80 ? 37.286 59.672 78.465 1.00 10.25 913 LEU A C 1
ATOM 672 O O . LEU A 1 80 ? 36.896 59.420 79.612 1.00 10.51 913 LEU A O 1
ATOM 677 N N . PHE A 1 81 ? 37.257 58.798 77.467 1.00 9.69 914 PHE A N 1
ATOM 678 C CA . PHE A 1 81 ? 36.707 57.466 77.682 1.00 9.33 914 PHE A CA 1
ATOM 679 C C . PHE A 1 81 ? 37.541 56.614 78.607 1.00 9.51 914 PHE A C 1
ATOM 680 O O . PHE A 1 81 ? 36.979 55.797 79.327 1.00 9.77 914 PHE A O 1
ATOM 688 N N . LEU A 1 82 ? 38.862 56.824 78.633 1.00 8.75 915 LEU A N 1
ATOM 689 C CA . LEU A 1 82 ? 39.683 56.135 79.642 1.00 8.78 915 LEU A CA 1
ATOM 690 C C . LEU A 1 82 ? 39.325 56.567 81.064 1.00 9.74 915 LEU A C 1
ATOM 691 O O . LEU A 1 82 ? 39.281 55.730 81.952 1.00 10.18 915 LEU A O 1
ATOM 696 N N . ARG A 1 83 ? 39.029 57.854 81.263 1.00 11.64 916 ARG A N 1
ATOM 697 C CA . ARG A 1 83 ? 38.594 58.356 82.575 1.00 11.86 916 ARG A CA 1
ATOM 698 C C . ARG A 1 83 ? 37.211 57.847 82.969 1.00 11.43 916 ARG A C 1
ATOM 699 O O . ARG A 1 83 ? 36.964 57.501 84.132 1.00 11.36 916 ARG A O 1
ATOM 707 N N . ILE A 1 84 ? 36.297 57.860 82.017 1.00 8.99 917 ILE A N 1
ATOM 708 C CA . ILE A 1 84 ? 34.954 57.323 82.230 1.00 10.27 917 ILE A CA 1
ATOM 709 C C . ILE A 1 84 ? 35.086 55.839 82.600 1.00 11.38 917 ILE A C 1
ATOM 710 O O . ILE A 1 84 ? 34.487 55.379 83.569 1.00 10.51 917 ILE A O 1
ATOM 715 N N . ASN A 1 85 ? 35.885 55.098 81.839 1.00 9.13 918 ASN A N 1
ATOM 716 C CA . ASN A 1 85 ? 36.113 53.678 82.148 1.00 6.56 918 ASN A CA 1
ATOM 717 C C . ASN A 1 85 ? 36.679 53.454 83.551 1.00 7.95 918 ASN A C 1
ATOM 718 O O . ASN A 1 85 ? 36.308 52.509 84.230 1.00 9.45 918 ASN A O 1
ATOM 723 N N . ALA A 1 86 ? 37.585 54.322 83.978 1.00 9.87 919 ALA A N 1
ATOM 724 C CA . ALA A 1 86 ? 38.173 54.184 85.306 1.00 10.37 919 ALA A CA 1
ATOM 725 C C . ALA A 1 86 ? 37.094 54.347 86.379 1.00 8.81 919 ALA A C 1
ATOM 726 O O . ALA A 1 86 ? 37.088 53.619 87.355 1.00 8.74 919 ALA A O 1
ATOM 728 N N . SER A 1 87 ? 36.192 55.314 86.186 1.00 10.46 920 SER A N 1
ATOM 729 C CA . SER A 1 87 ? 35.073 55.507 87.097 1.00 10.01 920 SER A CA 1
ATOM 730 C C . SER A 1 87 ? 34.129 54.302 87.116 1.00 9.20 920 SER A C 1
ATOM 731 O O . SER A 1 87 ? 33.723 53.851 88.177 1.00 8.82 920 SER A O 1
ATOM 734 N N . TYR A 1 88 ? 33.773 53.803 85.932 1.00 9.86 921 TYR A N 1
ATOM 735 C CA . TYR A 1 88 ? 32.952 52.622 85.830 1.00 9.83 921 TYR A CA 1
ATOM 736 C C . TYR A 1 88 ? 33.557 51.442 86.625 1.00 10.00 921 TYR A C 1
ATOM 737 O O . TYR A 1 88 ? 32.865 50.794 87.421 1.00 8.60 921 TYR A O 1
ATOM 746 N N . LYS A 1 89 ? 34.838 51.184 86.420 1.00 6.53 922 LYS A N 1
ATOM 747 C CA . LYS A 1 89 ? 35.516 50.072 87.076 1.00 7.47 922 LYS A CA 1
ATOM 748 C C . LYS A 1 89 ? 35.516 50.263 88.586 1.00 8.22 922 LYS A C 1
ATOM 749 O O . LYS A 1 89 ? 35.333 49.299 89.311 1.00 11.25 922 LYS A O 1
ATOM 755 N N . LEU A 1 90 ? 35.698 51.500 89.051 1.00 8.25 923 LEU A N 1
ATOM 756 C CA . LEU A 1 90 ? 35.747 51.722 90.512 1.00 8.04 923 LEU A CA 1
ATOM 757 C C . LEU A 1 90 ? 34.396 51.365 91.130 1.00 9.94 923 LEU A C 1
ATOM 758 O O . LEU A 1 90 ? 34.331 50.680 92.169 1.00 9.49 923 LEU A O 1
ATOM 763 N N . HIS A 1 91 ? 33.309 51.829 90.499 1.00 8.73 924 HIS A N 1
ATOM 764 C CA . HIS A 1 91 ? 31.982 51.576 91.031 1.00 8.09 924 HIS A CA 1
ATOM 765 C C . HIS A 1 91 ? 31.569 50.116 90.888 1.00 9.01 924 HIS A C 1
ATOM 766 O O . HIS A 1 91 ? 30.907 49.571 91.783 1.00 10.03 924 HIS A O 1
ATOM 773 N N . LEU A 1 92 ? 31.983 49.483 89.779 1.00 7.37 925 LEU A N 1
ATOM 774 C CA . LEU A 1 92 ? 31.662 48.065 89.579 1.00 6.62 925 LEU A CA 1
ATOM 775 C C . LEU A 1 92 ? 32.440 47.225 90.601 1.00 8.47 925 LEU A C 1
ATOM 776 O O . LEU A 1 92 ? 31.865 46.324 91.216 1.00 10.56 925 LEU A O 1
ATOM 781 N N . LYS A 1 93 ? 33.730 47.515 90.776 1.00 8.79 926 LYS A N 1
ATOM 782 C CA . LYS A 1 93 ? 34.562 46.808 91.768 1.00 10.62 926 LYS A CA 1
ATOM 783 C C . LYS A 1 93 ? 33.918 46.912 93.166 1.00 10.40 926 LYS A C 1
ATOM 784 O O . LYS A 1 93 ? 33.834 45.899 93.867 1.00 11.72 926 LYS A O 1
ATOM 790 N N . LYS A 1 94 ? 33.437 48.103 93.547 1.00 10.39 927 LYS A N 1
ATOM 791 C CA A LYS A 1 94 ? 32.811 48.304 94.863 0.50 9.55 927 LYS A CA 1
ATOM 792 C CA B LYS A 1 94 ? 32.808 48.290 94.871 0.50 9.53 927 LYS A CA 1
ATOM 793 C C . LYS A 1 94 ? 31.594 47.382 95.031 1.00 12.80 927 LYS A C 1
ATOM 794 O O . LYS A 1 94 ? 31.401 46.748 96.085 1.00 12.87 927 LYS A O 1
ATOM 805 N N . GLN A 1 95 ? 30.772 47.309 93.995 1.00 11.71 928 GLN A N 1
ATOM 806 C CA . GLN A 1 95 ? 29.550 46.522 94.080 1.00 10.52 928 GLN A CA 1
ATOM 807 C C . GLN A 1 95 ? 29.850 45.031 94.091 1.00 13.56 928 GLN A C 1
ATOM 808 O O . GLN A 1 95 ? 29.204 44.270 94.817 1.00 12.16 928 GLN A O 1
ATOM 814 N N . LEU A 1 96 ? 30.840 44.601 93.313 1.00 8.93 929 LEU A N 1
ATOM 815 C CA . LEU A 1 96 ? 31.160 43.182 93.285 1.00 7.64 929 LEU A CA 1
ATOM 816 C C . LEU A 1 96 ? 31.649 42.770 94.667 1.00 11.24 929 LEU A C 1
ATOM 817 O O . LEU A 1 96 ? 31.318 41.679 95.151 1.00 12.43 929 LEU A O 1
ATOM 822 N N . SER A 1 97 ? 32.386 43.666 95.311 1.00 9.54 930 SER A N 1
ATOM 823 C CA A SER A 1 97 ? 32.912 43.376 96.638 0.50 14.20 930 SER A CA 1
ATOM 824 C CA B SER A 1 97 ? 32.913 43.371 96.644 0.50 14.18 930 SER A CA 1
ATOM 825 C C . SER A 1 97 ? 31.776 43.297 97.639 1.00 14.74 930 SER A C 1
ATOM 826 O O . SER A 1 97 ? 31.751 42.392 98.492 1.00 14.99 930 SER A O 1
ATOM 831 N N . HIS A 1 98 ? 30.854 44.242 97.527 1.00 13.06 931 HIS A N 1
ATOM 832 C CA . HIS A 1 98 ? 29.665 44.290 98.385 1.00 14.44 931 HIS A CA 1
ATOM 833 C C . HIS A 1 98 ? 28.843 43.007 98.267 1.00 21.30 931 HIS A C 1
ATOM 834 O O . HIS A 1 98 ? 28.417 42.431 99.283 1.00 17.16 931 HIS A O 1
ATOM 841 N N . LEU A 1 99 ? 28.672 42.530 97.029 1.00 12.25 932 LEU A N 1
ATOM 842 C CA . LEU A 1 99 ? 27.898 41.328 96.737 1.00 14.47 932 LEU A CA 1
ATOM 843 C C . LEU A 1 99 ? 28.683 40.040 96.959 1.00 15.86 932 LEU A C 1
ATOM 844 O O . LEU A 1 99 ? 28.114 38.959 96.821 1.00 15.24 932 LEU A O 1
ATOM 849 N N . ASN A 1 100 ? 29.971 40.138 97.313 1.00 12.96 933 ASN A N 1
ATOM 850 C CA . ASN A 1 100 ? 30.852 38.973 97.489 1.00 13.01 933 ASN A CA 1
ATOM 851 C C . ASN A 1 100 ? 30.912 38.059 96.266 1.00 13.99 933 ASN A C 1
ATOM 852 O O . ASN A 1 100 ? 30.894 36.807 96.358 1.00 14.68 933 ASN A O 1
ATOM 857 N N . VAL A 1 101 ? 31.012 38.698 95.109 1.00 13.18 934 VAL A N 1
ATOM 858 C CA . VAL A 1 101 ? 31.187 37.967 93.857 1.00 10.76 934 VAL A CA 1
ATOM 859 C C . VAL A 1 101 ? 32.674 37.886 93.623 1.00 16.39 934 VAL A C 1
ATOM 860 O O . VAL A 1 101 ? 33.380 38.919 93.641 1.00 21.01 934 VAL A O 1
ATOM 864 N N . ILE A 1 102 ? 33.155 36.675 93.390 1.00 13.00 935 ILE A N 1
ATOM 865 C CA . ILE A 1 102 ? 34.577 36.491 93.192 1.00 17.97 935 ILE A CA 1
ATOM 866 C C . ILE A 1 102 ? 34.886 35.826 91.851 1.00 14.67 935 ILE A C 1
ATOM 867 O O . ILE A 1 102 ? 34.010 35.211 91.217 1.00 14.00 935 ILE A O 1
ATOM 872 N N . ASN A 1 103 ? 36.144 35.961 91.430 1.00 16.35 936 ASN A N 1
ATOM 873 C CA . ASN A 1 103 ? 36.590 35.484 90.130 1.00 13.05 936 ASN A CA 1
ATOM 874 C C . ASN A 1 103 ? 36.995 34.013 90.147 1.00 15.52 936 ASN A C 1
ATOM 875 O O . ASN A 1 103 ? 38.161 33.688 89.900 1.00 20.11 936 ASN A O 1
ATOM 880 N N . ASP A 1 104 ? 36.028 33.127 90.436 1.00 13.67 937 ASP A N 1
ATOM 881 C CA . ASP A 1 104 ? 36.300 31.694 90.633 1.00 13.71 937 ASP A CA 1
ATOM 882 C C . ASP A 1 104 ? 35.832 30.802 89.487 1.00 15.52 937 ASP A C 1
ATOM 883 O O . ASP A 1 104 ? 35.956 29.554 89.554 1.00 16.42 937 ASP A O 1
ATOM 888 N N . GLY A 1 105 ? 35.247 31.410 88.450 1.00 11.55 938 GLY A N 1
ATOM 889 C CA . GLY A 1 105 ? 34.753 30.644 87.310 1.00 15.09 938 GLY A CA 1
ATOM 890 C C . GLY A 1 105 ? 33.352 30.078 87.463 1.00 10.54 938 GLY A C 1
ATOM 891 O O . GLY A 1 105 ? 32.864 29.366 86.578 1.00 11.16 938 GLY A O 1
ATOM 892 N N . GLY A 1 106 ? 32.735 30.342 88.622 1.00 8.58 939 GLY A N 1
ATOM 893 C CA . GLY A 1 106 ? 31.370 29.898 88.894 1.00 11.44 939 GLY A CA 1
ATOM 894 C C . GLY A 1 106 ? 30.328 30.708 88.135 1.00 10.32 939 GLY A C 1
ATOM 895 O O . GLY A 1 106 ? 30.663 31.718 87.522 1.00 10.62 939 GLY A O 1
ATOM 896 N N . PRO A 1 107 ? 29.063 30.278 88.179 1.00 11.48 940 PRO A N 1
ATOM 897 C CA . PRO A 1 107 ? 27.980 30.911 87.424 1.00 10.46 940 PRO A CA 1
ATOM 898 C C . PRO A 1 107 ? 27.854 32.425 87.703 1.00 10.72 940 PRO A C 1
ATOM 899 O O . PRO A 1 107 ? 27.655 33.195 86.771 1.00 11.12 940 PRO A O 1
ATOM 903 N N . GLN A 1 108 ? 27.993 32.862 88.954 1.00 11.00 941 GLN A N 1
ATOM 904 C CA A GLN A 1 108 ? 27.937 34.288 89.264 0.50 10.34 941 GLN A CA 1
ATOM 905 C CA B GLN A 1 108 ? 27.925 34.298 89.243 0.50 10.28 941 GLN A CA 1
ATOM 906 C C . GLN A 1 108 ? 29.062 35.076 88.606 1.00 9.01 941 GLN A C 1
ATOM 907 O O . GLN A 1 108 ? 28.826 36.095 87.950 1.00 6.99 941 GLN A O 1
ATOM 918 N N . ASN A 1 109 ? 30.291 34.609 88.791 1.00 9.95 942 ASN A N 1
ATOM 919 C CA . ASN A 1 109 ? 31.440 35.200 88.093 1.00 8.67 942 ASN A CA 1
ATOM 920 C C . ASN A 1 109 ? 31.168 35.242 86.553 1.00 10.84 942 ASN A C 1
ATOM 921 O O . ASN A 1 109 ? 31.377 36.268 85.904 1.00 9.24 942 ASN A O 1
ATOM 926 N N . GLY A 1 110 ? 30.606 34.152 86.025 1.00 8.52 943 GLY A N 1
ATOM 927 C CA . GLY A 1 110 ? 30.342 34.022 84.578 1.00 10.31 943 GLY A CA 1
ATOM 928 C C . GLY A 1 110 ? 29.374 35.088 84.098 1.00 7.08 943 GLY A C 1
ATOM 929 O O . GLY A 1 110 ? 29.539 35.680 83.031 1.00 7.91 943 GLY A O 1
ATOM 930 N N . LEU A 1 111 ? 28.380 35.394 84.925 1.00 6.53 944 LEU A N 1
ATOM 931 C CA . LEU A 1 111 ? 27.386 36.389 84.511 1.00 8.79 944 LEU A CA 1
ATOM 932 C C . LEU A 1 111 ? 27.987 37.773 84.471 1.00 11.04 944 LEU A C 1
ATOM 933 O O . LEU A 1 111 ? 27.702 38.556 83.573 1.00 7.61 944 LEU A O 1
ATOM 938 N N . VAL A 1 112 ? 28.837 38.084 85.449 1.00 6.48 945 VAL A N 1
ATOM 939 C CA . VAL A 1 112 ? 29.496 39.375 85.423 1.00 6.41 945 VAL A CA 1
ATOM 940 C C . VAL A 1 112 ? 30.433 39.462 84.204 1.00 7.83 945 VAL A C 1
ATOM 941 O O . VAL A 1 112 ? 30.440 40.462 83.502 1.00 8.07 945 VAL A O 1
ATOM 945 N N . THR A 1 113 ? 31.203 38.400 83.964 1.00 5.31 946 THR A N 1
ATOM 946 C CA . THR A 1 113 ? 32.097 38.348 82.780 1.00 5.89 946 THR A CA 1
ATOM 947 C C . THR A 1 113 ? 31.308 38.644 81.497 1.00 8.31 946 THR A C 1
ATOM 948 O O . THR A 1 113 ? 31.770 39.382 80.620 1.00 8.39 946 THR A O 1
ATOM 952 N N . ALA A 1 114 ? 30.104 38.079 81.426 1.00 7.92 947 ALA A N 1
ATOM 953 C CA . ALA A 1 114 ? 29.222 38.270 80.265 1.00 6.46 947 ALA A CA 1
ATOM 954 C C . ALA A 1 114 ? 28.734 39.738 80.147 1.00 7.66 947 ALA A C 1
ATOM 955 O O . ALA A 1 114 ? 28.736 40.343 79.060 1.00 6.88 947 ALA A O 1
ATOM 957 N N . ASP A 1 115 ? 28.291 40.290 81.270 1.00 8.28 948 ASP A N 1
ATOM 958 C CA . ASP A 1 115 ? 27.802 41.687 81.284 1.00 7.03 948 ASP A CA 1
ATOM 959 C C . ASP A 1 115 ? 28.968 42.617 80.905 1.00 9.58 948 ASP A C 1
ATOM 960 O O . ASP A 1 115 ? 28.806 43.548 80.120 1.00 8.31 948 ASP A O 1
ATOM 965 N N . VAL A 1 116 ? 30.151 42.336 81.432 1.00 6.11 949 VAL A N 1
ATOM 966 C CA . VAL A 1 116 ? 31.332 43.137 81.106 1.00 5.59 949 VAL A CA 1
ATOM 967 C C . VAL A 1 116 ? 31.700 42.988 79.634 1.00 7.01 949 VAL A C 1
ATOM 968 O O . VAL A 1 116 ? 32.092 43.964 79.005 1.00 7.72 949 VAL A O 1
ATOM 972 N N . ALA A 1 117 ? 31.541 41.795 79.076 1.00 7.74 950 ALA A N 1
ATOM 973 C CA . ALA A 1 117 ? 31.763 41.632 77.620 1.00 8.51 950 ALA A CA 1
ATOM 974 C C . ALA A 1 117 ? 30.824 42.502 76.781 1.00 8.98 950 ALA A C 1
ATOM 975 O O . ALA A 1 117 ? 31.226 43.020 75.736 1.00 8.45 950 ALA A O 1
ATOM 977 N N . PHE A 1 118 ? 29.567 42.648 77.211 1.00 8.38 951 PHE A N 1
ATOM 978 C CA . PHE A 1 118 ? 28.652 43.592 76.539 1.00 8.48 951 PHE A CA 1
ATOM 979 C C . PHE A 1 118 ? 29.182 45.049 76.624 1.00 8.13 951 PHE A C 1
ATOM 980 O O . PHE A 1 118 ? 29.249 45.765 75.628 1.00 8.02 951 PHE A O 1
ATOM 988 N N . TYR A 1 119 ? 29.592 45.454 77.823 1.00 7.29 952 TYR A N 1
ATOM 989 C CA . TYR A 1 119 ? 30.164 46.782 78.052 1.00 7.49 952 TYR A CA 1
ATOM 990 C C . TYR A 1 119 ? 31.377 47.044 77.176 1.00 6.81 952 TYR A C 1
ATOM 991 O O . TYR A 1 119 ? 31.482 48.092 76.547 1.00 6.28 952 TYR A O 1
ATOM 1000 N N . THR A 1 120 ? 32.317 46.114 77.168 1.00 6.17 953 THR A N 1
ATOM 1001 C CA A THR A 1 120 ? 33.565 46.273 76.410 0.50 7.28 953 THR A CA 1
ATOM 1002 C CA B THR A 1 120 ? 33.552 46.349 76.401 0.50 7.26 953 THR A CA 1
ATOM 1003 C C . THR A 1 120 ? 33.306 46.351 74.899 1.00 9.59 953 THR A C 1
ATOM 1004 O O . THR A 1 120 ? 33.905 47.182 74.184 1.00 9.68 953 THR A O 1
ATOM 1011 N N . GLY A 1 121 ? 32.440 45.458 74.428 1.00 8.26 954 GLY A N 1
ATOM 1012 C CA . GLY A 1 121 ? 32.042 45.405 73.022 1.00 8.57 954 GLY A CA 1
ATOM 1013 C C . GLY A 1 121 ? 31.413 46.718 72.592 1.00 10.26 954 GLY A C 1
ATOM 1014 O O . GLY A 1 121 ? 31.780 47.297 71.545 1.00 9.18 954 GLY A O 1
ATOM 1015 N N . ASN A 1 122 ? 30.450 47.194 73.389 1.00 7.87 955 ASN A N 1
ATOM 1016 C CA . ASN A 1 122 ? 29.828 48.466 73.128 1.00 8.87 955 ASN A CA 1
ATOM 1017 C C . ASN A 1 122 ? 30.868 49.592 73.028 1.00 9.45 955 ASN A C 1
ATOM 1018 O O . ASN A 1 122 ? 30.801 50.415 72.094 1.00 12.62 955 ASN A O 1
ATOM 1023 N N . LEU A 1 123 ? 31.745 49.676 74.032 1.00 8.70 956 LEU A N 1
ATOM 1024 C CA . LEU A 1 123 ? 32.725 50.779 74.082 1.00 7.55 956 LEU A CA 1
ATOM 1025 C C . LEU A 1 123 ? 33.647 50.751 72.880 1.00 10.20 956 LEU A C 1
ATOM 1026 O O . LEU A 1 123 ? 33.802 51.777 72.189 1.00 10.47 956 LEU A O 1
ATOM 1031 N N . GLN A 1 124 ? 34.213 49.583 72.602 1.00 10.11 957 GLN A N 1
ATOM 1032 C CA . GLN A 1 124 ? 35.257 49.449 71.590 1.00 11.00 957 GLN A CA 1
ATOM 1033 C C . GLN A 1 124 ? 34.702 49.579 70.175 1.00 16.43 957 GLN A C 1
ATOM 1034 O O . GLN A 1 124 ? 35.459 49.866 69.236 1.00 17.26 957 GLN A O 1
ATOM 1040 N N . ALA A 1 125 ? 33.384 49.435 70.038 1.00 9.80 958 ALA A N 1
ATOM 1041 C CA . ALA A 1 125 ? 32.711 49.626 68.744 1.00 14.63 958 ALA A CA 1
ATOM 1042 C C . ALA A 1 125 ? 32.413 51.093 68.405 1.00 16.62 958 ALA A C 1
ATOM 1043 O O . ALA A 1 125 ? 32.027 51.410 67.266 1.00 14.61 958 ALA A O 1
ATOM 1045 N N . LEU A 1 126 ? 32.609 51.987 69.364 1.00 10.99 959 LEU A N 1
ATOM 1046 C CA . LEU A 1 126 ? 32.480 53.430 69.105 1.00 10.41 959 LEU A CA 1
ATOM 1047 C C . LEU A 1 126 ? 33.670 53.989 68.320 1.00 13.56 959 LEU A C 1
ATOM 1048 O O . LEU A 1 126 ? 34.814 53.598 68.564 1.00 14.44 959 LEU A O 1
ATOM 1053 N N . LYS A 1 127 ? 33.398 54.897 67.373 1.00 15.25 960 LYS A N 1
ATOM 1054 C CA . LYS A 1 127 ? 34.476 55.431 66.506 1.00 17.46 960 LYS A CA 1
ATOM 1055 C C . LYS A 1 127 ? 35.622 55.992 67.313 1.00 14.00 960 LYS A C 1
ATOM 1056 O O . LYS A 1 127 ? 35.410 56.841 68.189 1.00 15.58 960 LYS A O 1
ATOM 1062 N N . GLY A 1 128 ? 36.830 55.536 66.990 1.00 13.05 961 GLY A N 1
ATOM 1063 C CA . GLY A 1 128 ? 38.056 55.982 67.654 1.00 14.97 961 GLY A CA 1
ATOM 1064 C C . GLY A 1 128 ? 38.476 55.204 68.896 1.00 14.49 961 GLY A C 1
ATOM 1065 O O . GLY A 1 128 ? 39.576 55.424 69.419 1.00 14.28 961 GLY A O 1
ATOM 1066 N N . LEU A 1 129 ? 37.619 54.296 69.375 1.00 12.49 962 LEU A N 1
ATOM 1067 C CA . LEU A 1 129 ? 37.884 53.638 70.663 1.00 10.49 962 LEU A CA 1
ATOM 1068 C C . LEU A 1 129 ? 38.325 52.170 70.585 1.00 12.27 962 LEU A C 1
ATOM 1069 O O . LEU A 1 129 ? 38.469 51.498 71.610 1.00 12.00 962 LEU A O 1
ATOM 1074 N N . LYS A 1 130 ? 38.547 51.669 69.376 1.00 13.82 963 LYS A N 1
ATOM 1075 C CA . LYS A 1 130 ? 38.748 50.232 69.207 1.00 12.70 963 LYS A CA 1
ATOM 1076 C C . LYS A 1 130 ? 39.941 49.668 70.016 1.00 13.25 963 LYS A C 1
ATOM 1077 O O . LYS A 1 130 ? 39.860 48.547 70.585 1.00 16.75 963 LYS A O 1
ATOM 1083 N N . ASP A 1 131 ? 41.028 50.432 70.078 1.00 15.16 964 ASP A N 1
ATOM 1084 C CA . ASP A 1 131 ? 42.240 49.942 70.726 1.00 16.54 964 ASP A CA 1
ATOM 1085 C C . ASP A 1 131 ? 42.490 50.510 72.128 1.00 20.84 964 ASP A C 1
ATOM 1086 O O . ASP A 1 131 ? 43.597 50.406 72.645 1.00 15.93 964 ASP A O 1
ATOM 1091 N N . LEU A 1 132 ? 41.461 51.085 72.756 1.00 14.54 965 LEU A N 1
ATOM 1092 C CA . LEU A 1 132 ? 41.585 51.454 74.159 1.00 10.75 965 LEU A CA 1
ATOM 1093 C C . LEU A 1 132 ? 41.914 50.250 75.032 1.00 11.75 965 LEU A C 1
ATOM 1094 O O . LEU A 1 132 ? 41.326 49.170 74.879 1.00 14.16 965 LEU A O 1
ATOM 1099 N N . ASP A 1 133 ? 42.880 50.447 75.914 1.00 10.34 966 ASP A N 1
ATOM 1100 C CA . ASP A 1 133 ? 43.318 49.421 76.872 1.00 14.14 966 ASP A CA 1
ATOM 1101 C C . ASP A 1 133 ? 42.487 49.630 78.142 1.00 10.09 966 ASP A C 1
ATOM 1102 O O . ASP A 1 133 ? 42.791 50.483 78.983 1.00 13.37 966 ASP A O 1
ATOM 1107 N N . LEU A 1 134 ? 41.423 48.844 78.257 1.00 10.97 967 LEU A N 1
ATOM 1108 C CA . LEU A 1 134 ? 40.455 49.044 79.335 1.00 10.14 967 LEU A CA 1
ATOM 1109 C C . LEU A 1 134 ? 40.828 48.385 80.648 1.00 12.57 967 LEU A C 1
ATOM 1110 O O . LEU A 1 134 ? 40.297 48.752 81.709 1.00 12.92 967 LEU A O 1
ATOM 1115 N N . ASN A 1 135 ? 41.713 47.387 80.569 1.00 13.89 968 ASN A N 1
ATOM 1116 C CA . ASN A 1 135 ? 42.181 46.630 81.751 1.00 13.61 968 ASN A CA 1
ATOM 1117 C C . ASN A 1 135 ? 41.030 46.228 82.648 1.00 12.94 968 ASN A C 1
ATOM 1118 O O . ASN A 1 135 ? 40.997 46.589 83.830 1.00 12.09 968 ASN A O 1
ATOM 1123 N N . MET A 1 136 ? 40.069 45.512 82.072 1.00 15.06 969 MET A N 1
ATOM 1124 C CA A MET A 1 136 ? 38.882 45.177 82.829 0.50 12.74 969 MET A CA 1
ATOM 1125 C CA B MET A 1 136 ? 38.867 45.126 82.811 0.50 12.81 969 MET A CA 1
ATOM 1126 C C . MET A 1 136 ? 39.152 44.178 83.957 1.00 16.90 969 MET A C 1
ATOM 1127 O O . MET A 1 136 ? 38.385 44.117 84.927 1.00 15.51 969 MET A O 1
ATOM 1136 N N . ALA A 1 137 ? 40.240 43.412 83.835 1.00 17.67 970 ALA A N 1
ATOM 1137 C CA . ALA A 1 137 ? 40.633 42.441 84.886 1.00 21.26 970 ALA A CA 1
ATOM 1138 C C . ALA A 1 137 ? 40.836 43.091 86.265 1.00 18.67 970 ALA A C 1
ATOM 1139 O O . ALA A 1 137 ? 40.719 42.417 87.290 1.00 20.21 970 ALA A O 1
ATOM 1141 N N . GLU A 1 138 ? 41.122 44.394 86.282 1.00 17.42 971 GLU A N 1
ATOM 1142 C CA . GLU A 1 138 ? 41.222 45.194 87.508 1.00 19.06 971 GLU A CA 1
ATOM 1143 C C . GLU A 1 138 ? 40.005 45.078 88.443 1.00 13.88 971 GLU A C 1
ATOM 1144 O O . GLU A 1 138 ? 40.130 45.219 89.654 1.00 16.78 971 GLU A O 1
ATOM 1150 N N . ILE A 1 139 ? 38.822 44.830 87.892 1.00 12.19 972 ILE A N 1
ATOM 1151 C CA . ILE A 1 139 ? 37.605 44.780 88.731 1.00 12.49 972 ILE A CA 1
ATOM 1152 C C . ILE A 1 139 ? 37.586 43.626 89.736 1.00 14.39 972 ILE A C 1
ATOM 1153 O O . ILE A 1 139 ? 36.761 43.638 90.654 1.00 18.72 972 ILE A O 1
ATOM 1158 N N . TRP A 1 140 ? 38.471 42.653 89.548 1.00 14.56 973 TRP A N 1
ATOM 1159 C CA . TRP A 1 140 ? 38.572 41.488 90.446 1.00 13.05 973 TRP A CA 1
ATOM 1160 C C . TRP A 1 140 ? 39.702 41.604 91.479 1.00 43.90 973 TRP A C 1
ATOM 1161 O O . TRP A 1 140 ? 39.880 40.691 92.295 1.00 30.93 973 TRP A O 1
ATOM 1172 N N . GLU A 1 141 ? 40.436 42.718 91.450 1.00 2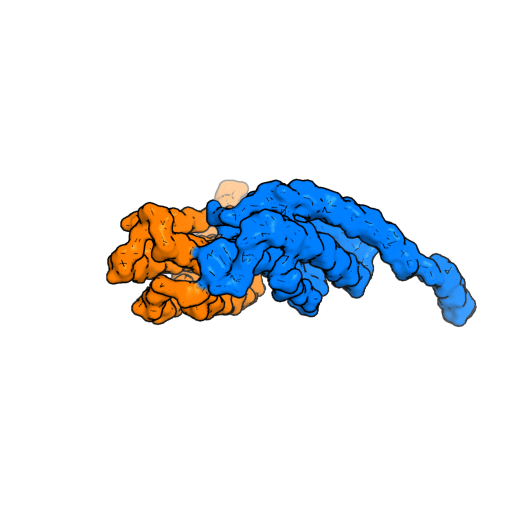9.13 974 GLU A N 1
ATOM 1173 C CA . GLU A 1 141 ? 41.538 42.962 92.406 1.00 36.03 974 GLU A CA 1
ATOM 1174 C C . GLU A 1 141 ? 41.022 43.107 93.824 1.00 42.53 974 GLU A C 1
ATOM 1175 O O . GLU A 1 141 ? 40.533 44.173 94.198 1.00 45.14 974 GLU A O 1
ATOM 1181 N N . MET B 1 1 ? 3.399 54.562 32.731 1.00 39.62 834 MET B N 1
ATOM 1182 C CA . MET B 1 1 ? 4.433 55.067 33.697 1.00 32.55 834 MET B CA 1
ATOM 1183 C C . MET B 1 1 ? 3.884 56.093 34.699 1.00 37.32 834 MET B C 1
ATOM 1184 O O . MET B 1 1 ? 4.634 56.956 35.200 1.00 25.88 834 MET B O 1
ATOM 1189 N N . ASP B 1 2 ? 2.584 56.005 34.979 1.00 21.53 835 ASP B N 1
ATOM 1190 C CA . ASP B 1 2 ? 1.961 56.828 36.022 1.00 24.09 835 ASP B CA 1
ATOM 1191 C C . ASP B 1 2 ? 2.453 56.388 37.395 1.00 23.48 835 ASP B C 1
ATOM 1192 O O . ASP B 1 2 ? 3.285 55.480 37.489 1.00 22.25 835 ASP B O 1
ATOM 1197 N N . GLN B 1 3 ? 1.951 57.019 38.458 1.00 25.65 836 GLN B N 1
ATOM 1198 C CA . GLN B 1 3 ? 2.420 56.688 39.807 1.00 29.07 836 GLN B CA 1
ATOM 1199 C C . GLN B 1 3 ? 2.195 55.205 40.154 1.00 34.83 836 GLN B C 1
ATOM 1200 O O . GLN B 1 3 ? 3.091 54.549 40.704 1.00 23.52 836 GLN B O 1
ATOM 1206 N N . TRP B 1 4 ? 1.021 54.663 39.811 1.00 25.12 837 TRP B N 1
ATOM 1207 C CA . TRP B 1 4 ? 0.781 53.237 40.055 1.00 22.76 837 TRP B CA 1
ATOM 1208 C C . TRP B 1 4 ? 1.751 52.323 39.303 1.00 18.78 837 TRP B C 1
ATOM 1209 O O . TRP B 1 4 ? 2.265 51.365 39.882 1.00 27.02 837 TRP B O 1
ATOM 1220 N N . SER B 1 5 ? 2.004 52.607 38.023 1.00 19.57 838 SER B N 1
ATOM 1221 C CA . SER B 1 5 ? 2.933 51.800 37.233 1.00 18.29 838 SER B CA 1
ATOM 1222 C C . SER B 1 5 ? 4.351 51.804 37.812 1.00 17.87 838 SER B C 1
ATOM 1223 O O . SER B 1 5 ? 5.042 50.772 37.819 1.00 20.68 838 SER B O 1
ATOM 1226 N N . MET B 1 6 ? 4.771 52.962 38.305 1.00 18.83 839 MET B N 1
ATOM 1227 C CA . MET B 1 6 ? 6.091 53.069 38.937 1.00 15.83 839 MET B CA 1
ATOM 1228 C C . M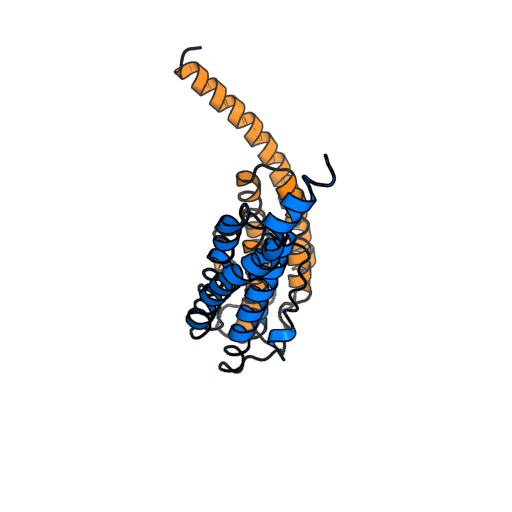ET B 1 6 ? 6.148 52.243 40.210 1.00 16.56 839 MET B C 1
ATOM 1229 O O . MET B 1 6 ? 7.160 51.615 40.493 1.00 14.51 839 MET B O 1
ATOM 1234 N N . LEU B 1 7 ? 5.046 52.214 40.957 1.00 16.08 840 LEU B N 1
ATOM 1235 C CA . LEU B 1 7 ? 4.976 51.399 42.176 1.00 21.97 840 LEU B CA 1
ATOM 1236 C C . LEU B 1 7 ? 5.231 49.922 41.861 1.00 15.91 840 LEU B C 1
ATOM 1237 O O . LEU B 1 7 ? 5.977 49.236 42.572 1.00 18.20 840 LEU B O 1
ATOM 1242 N N . ARG B 1 8 ? 4.635 49.444 40.775 1.00 18.61 841 ARG B N 1
ATOM 1243 C CA . ARG B 1 8 ? 4.777 48.056 40.366 1.00 19.74 841 ARG B CA 1
ATOM 1244 C C . ARG B 1 8 ? 6.212 47.779 39.897 1.00 18.67 841 ARG B C 1
ATOM 1245 O O . ARG B 1 8 ? 6.748 46.704 40.139 1.00 16.60 841 ARG B O 1
ATOM 1253 N N . HIS B 1 9 ? 6.833 48.749 39.228 1.00 14.05 842 HIS B N 1
ATOM 1254 C CA . HIS B 1 9 ? 8.254 48.610 38.863 1.00 14.29 842 HIS B CA 1
ATOM 1255 C C . HIS B 1 9 ? 9.115 48.512 40.119 1.00 13.17 842 HIS B C 1
ATOM 1256 O O . HIS B 1 9 ? 10.021 47.676 40.197 1.00 17.30 842 HIS B O 1
ATOM 1263 N N . PHE B 1 10 ? 8.868 49.383 41.089 1.00 17.64 843 PHE B N 1
ATOM 1264 C CA . PHE B 1 10 ? 9.662 49.325 42.325 1.00 17.69 843 PHE B CA 1
ATOM 1265 C C . PHE B 1 10 ? 9.444 48.020 43.110 1.00 15.96 843 PHE B C 1
ATOM 1266 O O . PHE B 1 10 ? 10.392 47.490 43.682 1.00 18.17 843 PHE B O 1
ATOM 1274 N N . ASP B 1 11 ? 8.216 47.489 43.115 1.00 16.74 844 ASP B N 1
ATOM 1275 C CA . ASP B 1 11 ? 7.967 46.176 43.753 1.00 22.40 844 ASP B CA 1
ATOM 1276 C C . ASP B 1 11 ? 8.803 45.058 43.111 1.00 20.04 844 ASP B C 1
ATOM 1277 O O . ASP B 1 11 ? 9.381 44.204 43.805 1.00 19.70 844 ASP B O 1
ATOM 1282 N N . HIS B 1 12 ? 8.864 45.053 41.783 1.00 18.74 845 HIS B N 1
ATOM 1283 C CA . HIS B 1 12 ? 9.618 44.026 41.069 1.00 13.89 845 HIS B CA 1
ATOM 1284 C C . HIS B 1 12 ? 11.112 44.142 41.398 1.00 22.69 845 HIS B C 1
ATOM 1285 O O . HIS B 1 12 ? 11.775 43.140 41.680 1.00 19.91 845 HIS B O 1
ATOM 1292 N N . ILE B 1 13 ? 11.644 45.361 41.381 1.00 16.63 846 ILE B N 1
ATOM 1293 C CA . ILE B 1 13 ? 13.093 45.538 41.559 1.00 17.64 846 ILE B CA 1
ATOM 1294 C C . ILE B 1 13 ? 13.487 45.167 42.984 1.00 16.04 846 ILE B C 1
ATOM 1295 O O . ILE B 1 13 ? 14.512 44.517 43.193 1.00 22.42 846 ILE B O 1
ATOM 1300 N N . THR B 1 14 ? 12.645 45.539 43.941 1.00 16.03 847 THR B N 1
ATOM 1301 C CA . THR B 1 14 ? 12.835 45.175 45.352 1.00 21.07 847 THR B CA 1
ATOM 1302 C C . THR B 1 14 ? 12.997 43.650 45.468 1.00 25.60 847 THR B C 1
ATOM 1303 O O . THR B 1 14 ? 13.846 43.169 46.224 1.00 19.89 847 THR B O 1
ATOM 1307 N N . LYS B 1 15 ? 12.186 42.906 44.714 1.00 21.05 848 LYS B N 1
ATOM 1308 C CA . LYS B 1 15 ? 12.270 41.433 44.690 1.00 23.03 848 LYS B CA 1
ATOM 1309 C C . LYS B 1 15 ? 13.621 40.905 44.253 1.00 23.96 848 LYS B C 1
ATOM 1310 O O . LYS B 1 15 ? 14.155 39.988 44.884 1.00 30.16 848 LYS B O 1
ATOM 1316 N N . ASP B 1 16 ? 14.173 41.466 43.175 1.00 21.43 849 ASP B N 1
ATOM 1317 C CA . ASP B 1 16 ? 15.476 41.079 42.659 1.00 19.20 849 ASP B CA 1
ATOM 1318 C C . ASP B 1 16 ? 16.568 41.225 43.737 1.00 23.07 849 ASP B C 1
ATOM 1319 O O . ASP B 1 16 ? 17.311 40.279 44.029 1.00 20.10 849 ASP B O 1
ATOM 1324 N N . TYR B 1 17 ? 16.648 42.410 44.340 1.00 22.42 850 TYR B N 1
ATOM 1325 C CA . TYR B 1 17 ? 17.569 42.612 45.461 1.00 17.07 850 TYR B CA 1
ATOM 1326 C C . TYR B 1 17 ? 17.311 41.599 46.584 1.00 17.54 850 TYR B C 1
ATOM 1327 O O . TYR B 1 17 ? 18.259 41.005 47.098 1.00 21.45 850 TYR B O 1
ATOM 1336 N N . HIS B 1 18 ? 16.049 41.402 46.965 1.00 17.04 851 HIS B N 1
ATOM 1337 C CA . HIS B 1 18 ? 15.715 40.461 48.048 1.00 21.32 851 HIS B CA 1
ATOM 1338 C C . HIS B 1 18 ? 16.132 39.027 47.734 1.00 30.84 851 HIS B C 1
ATOM 1339 O O . HIS B 1 18 ? 16.662 38.327 48.596 1.00 21.12 851 HIS B O 1
ATOM 1346 N N . ASP B 1 19 ? 15.915 38.587 46.496 1.00 22.15 852 ASP B N 1
ATOM 1347 C CA . ASP B 1 19 ? 16.354 37.242 46.099 1.00 21.96 852 ASP B CA 1
ATOM 1348 C C . ASP B 1 19 ? 17.854 37.029 46.223 1.00 15.69 852 ASP B C 1
ATOM 1349 O O . ASP B 1 19 ? 18.328 35.956 46.631 1.00 25.49 852 ASP B O 1
ATOM 1354 N N . HIS B 1 20 ? 18.600 38.048 45.838 1.00 16.55 853 HIS B N 1
ATOM 1355 C CA . HIS B 1 20 ? 20.030 38.011 45.878 1.00 16.40 853 HIS B CA 1
ATOM 1356 C C . HIS B 1 20 ? 20.470 37.901 47.351 1.00 20.37 853 HIS B C 1
ATOM 1357 O O . HIS B 1 20 ? 21.303 37.055 47.687 1.00 19.84 853 HIS B O 1
ATOM 1364 N N . ILE B 1 21 ? 19.856 38.712 48.213 1.00 17.58 854 ILE B N 1
ATOM 1365 C CA . ILE B 1 21 ? 20.208 38.717 49.661 1.00 18.86 854 ILE B CA 1
ATOM 1366 C C . ILE B 1 21 ? 19.844 37.365 50.298 1.00 21.19 854 ILE B C 1
ATOM 1367 O O . ILE B 1 21 ? 20.582 36.838 51.146 1.00 20.82 854 ILE B O 1
ATOM 1372 N N . ALA B 1 22 ? 18.716 36.805 49.874 1.00 19.13 855 ALA B N 1
ATOM 1373 C CA . ALA B 1 22 ? 18.259 35.507 50.376 1.00 22.03 855 ALA B CA 1
ATOM 1374 C C . ALA B 1 22 ? 19.247 34.375 50.082 1.00 18.45 855 ALA B C 1
ATOM 1375 O O . ALA B 1 22 ? 19.457 33.515 50.928 1.00 20.25 855 ALA B O 1
ATOM 1377 N N . GLU B 1 23 ? 19.799 34.372 48.869 1.00 24.60 856 GLU B N 1
ATOM 1378 C CA . GLU B 1 23 ? 20.796 33.401 48.438 1.00 27.74 856 GLU B CA 1
ATOM 1379 C C . GLU B 1 23 ? 22.069 33.481 49.272 1.00 24.06 856 GLU B C 1
ATOM 1380 O O . GLU B 1 23 ? 22.546 32.454 49.787 1.00 24.37 856 GLU B O 1
ATOM 1386 N N . ILE B 1 24 ? 22.622 34.688 49.398 1.00 13.48 857 ILE B N 1
ATOM 1387 C CA . ILE B 1 24 ? 23.844 34.894 50.189 1.00 20.09 857 ILE B CA 1
ATOM 1388 C C . ILE B 1 24 ? 23.606 34.545 51.667 1.00 14.67 857 ILE B C 1
ATOM 1389 O O . ILE B 1 24 ? 24.444 33.869 52.313 1.00 17.85 857 ILE B O 1
ATOM 1394 N N . SER B 1 25 ? 22.456 34.967 52.183 1.00 18.79 858 SER B N 1
ATOM 1395 C CA . SER B 1 25 ? 22.098 34.728 53.595 1.00 19.29 858 SER B CA 1
ATOM 1396 C C . SER B 1 25 ? 22.021 33.231 53.908 1.00 23.41 858 SER B C 1
ATOM 1397 O O . SER B 1 25 ? 22.641 32.759 54.880 1.00 18.41 858 SER B O 1
ATOM 1400 N N . ALA B 1 26 ? 21.312 32.476 53.066 1.00 15.00 859 ALA B N 1
ATOM 1401 C CA . ALA B 1 26 ? 21.194 31.010 53.249 1.00 17.24 859 ALA B CA 1
ATOM 1402 C C . ALA B 1 26 ? 22.580 30.352 53.296 1.00 15.80 859 ALA B C 1
ATOM 1403 O O . ALA B 1 26 ? 22.850 29.484 54.135 1.00 18.48 859 ALA B O 1
ATOM 1405 N N . LYS B 1 27 ? 23.476 30.795 52.425 1.00 14.22 860 LYS B N 1
ATOM 1406 C CA . LYS B 1 27 ? 24.824 30.229 52.362 1.00 15.14 860 LYS B CA 1
ATOM 1407 C C . LYS B 1 27 ? 25.655 30.560 53.616 1.00 16.72 860 LYS B C 1
ATOM 1408 O O . LYS B 1 27 ? 26.430 29.727 54.104 1.00 19.09 860 LYS B O 1
ATOM 1414 N N . LEU B 1 28 ? 25.499 31.781 54.118 1.00 14.21 861 LEU B N 1
ATOM 1415 C CA . LEU B 1 28 ? 26.239 32.229 55.315 1.00 17.14 861 LEU B CA 1
ATOM 1416 C C . LEU B 1 28 ? 25.679 31.584 56.568 1.00 15.77 861 LEU B C 1
ATOM 1417 O O . LEU B 1 28 ? 26.451 31.198 57.447 1.00 16.57 861 LEU B O 1
ATOM 1422 N N . VAL B 1 29 ? 24.355 31.453 56.642 1.00 13.89 862 VAL B N 1
ATOM 1423 C CA . VAL B 1 29 ? 23.715 30.715 57.749 1.00 13.22 862 VAL B CA 1
ATOM 1424 C C . VAL B 1 29 ? 24.200 29.259 57.744 1.00 17.76 862 VAL B C 1
ATOM 1425 O O . VAL B 1 29 ? 24.483 28.689 58.795 1.00 19.26 862 VAL B O 1
ATOM 1429 N N . ALA B 1 30 ? 24.330 28.661 56.565 1.00 15.66 863 ALA B N 1
ATOM 1430 C CA . ALA B 1 30 ? 24.769 27.265 56.525 1.00 13.78 863 ALA B CA 1
ATOM 1431 C C . ALA B 1 30 ? 26.193 27.048 57.026 1.00 15.04 863 ALA B C 1
ATOM 1432 O O . ALA B 1 30 ? 26.468 26.014 57.674 1.00 15.24 863 ALA B O 1
ATOM 1434 N N . ILE B 1 31 ? 27.089 27.993 56.744 1.00 12.31 864 ILE B N 1
ATOM 1435 C CA . ILE B 1 31 ? 28.464 27.981 57.278 1.00 13.91 864 ILE B CA 1
ATOM 1436 C C . ILE B 1 31 ? 28.446 28.008 58.804 1.00 18.03 864 ILE B C 1
ATOM 1437 O O . ILE B 1 31 ? 29.175 27.236 59.454 1.00 17.84 864 ILE B O 1
ATOM 1442 N N . MET B 1 32 ? 27.624 28.905 59.369 1.00 14.35 865 MET B N 1
ATOM 1443 C CA . MET B 1 32 ? 27.494 28.998 60.827 1.00 12.53 865 MET B CA 1
ATOM 1444 C C . MET B 1 32 ? 26.845 27.753 61.401 1.00 16.87 865 MET B C 1
ATOM 1445 O O . MET B 1 32 ? 27.250 27.245 62.465 1.00 15.19 865 MET B O 1
ATOM 1450 N N . ASP B 1 33 ? 25.814 27.272 60.721 1.00 13.22 866 ASP B N 1
ATOM 1451 C CA . ASP B 1 33 ? 25.124 26.055 61.137 1.00 14.15 866 ASP B CA 1
ATOM 1452 C C . ASP B 1 33 ? 26.109 24.889 61.291 1.00 21.82 866 ASP B C 1
ATOM 1453 O O . ASP B 1 33 ? 26.052 24.161 62.289 1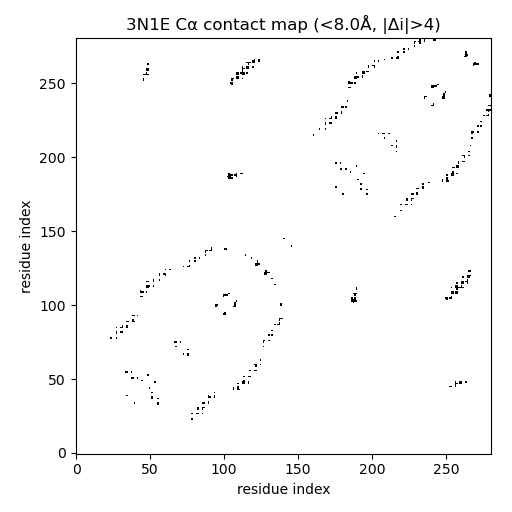.00 18.19 866 ASP B O 1
ATOM 1458 N N . SER B 1 34 ? 27.021 24.733 60.322 1.00 23.43 867 SER B N 1
ATOM 1459 C CA . SER B 1 34 ? 27.993 23.622 60.383 1.00 18.21 867 SER B CA 1
ATOM 1460 C C . SER B 1 34 ? 28.989 23.779 61.524 1.00 16.24 867 SER B C 1
ATOM 1461 O O . SER B 1 34 ? 29.339 22.791 62.184 1.00 20.91 867 SER B O 1
ATOM 1464 N N . LEU B 1 35 ? 29.436 25.014 61.740 1.00 15.87 868 LEU B N 1
ATOM 1465 C CA . LEU B 1 35 ? 30.273 25.371 62.867 1.00 20.54 868 LEU B CA 1
ATOM 1466 C C . LEU B 1 35 ? 29.594 25.055 64.193 1.00 19.87 868 LEU B C 1
ATOM 1467 O O . LEU B 1 35 ? 30.206 24.426 65.076 1.00 18.22 868 LEU B O 1
ATOM 1472 N N . PHE B 1 36 ? 28.352 25.519 64.361 1.00 13.75 869 PHE B N 1
ATOM 1473 C CA . PHE B 1 36 ? 27.633 25.235 65.601 1.00 12.31 869 PHE B CA 1
ATOM 1474 C C . PHE B 1 36 ? 27.455 23.746 65.825 1.00 18.52 869 PHE B C 1
ATOM 1475 O O . PHE B 1 36 ? 27.615 23.270 66.944 1.00 17.44 869 PHE B O 1
ATOM 1483 N N . ASP B 1 37 ? 27.129 23.011 64.764 1.00 16.38 870 ASP B N 1
ATOM 1484 C CA . ASP B 1 37 ? 27.045 21.546 64.838 1.00 21.60 870 ASP B CA 1
ATOM 1485 C C . ASP B 1 37 ? 28.363 20.932 65.361 1.00 17.70 870 ASP B C 1
ATOM 1486 O O . ASP B 1 37 ? 28.338 20.153 66.323 1.00 19.49 870 ASP B O 1
ATOM 1491 N N . LYS B 1 38 ? 29.495 21.332 64.783 1.00 17.94 871 LYS B N 1
ATOM 1492 C CA . LYS B 1 38 ? 30.833 20.835 65.182 1.00 18.36 871 LYS B CA 1
ATOM 1493 C C . LYS B 1 38 ? 31.217 21.186 66.621 1.00 21.16 871 LYS B C 1
ATOM 1494 O O . LYS B 1 38 ? 31.672 20.330 67.384 1.00 20.43 871 LYS B O 1
ATOM 1500 N N . LEU B 1 39 ? 31.025 22.438 67.006 1.00 12.38 872 LEU B N 1
ATOM 1501 C CA . LEU B 1 39 ? 31.476 22.877 68.346 1.00 18.70 872 LEU B CA 1
ATOM 1502 C C . LEU B 1 39 ? 30.572 22.417 69.468 1.00 15.25 872 LEU B C 1
ATOM 1503 O O . LEU B 1 39 ? 31.056 21.952 70.511 1.00 18.96 872 LEU B O 1
ATOM 1508 N N . LEU B 1 40 ? 29.261 22.499 69.261 1.00 14.77 873 LEU B N 1
ATOM 1509 C CA . LEU B 1 40 ? 28.309 22.126 70.300 1.00 13.25 873 LEU B CA 1
ATOM 1510 C C . LEU B 1 40 ? 28.171 20.624 70.513 1.00 20.99 873 LEU B C 1
ATOM 1511 O O . LEU B 1 40 ? 27.782 20.192 71.606 1.00 16.76 873 LEU B O 1
ATOM 1516 N N . SER B 1 41 ? 28.505 19.828 69.499 1.00 16.94 874 SER B N 1
ATOM 1517 C CA A SER B 1 41 ? 28.424 18.374 69.623 0.50 17.54 874 SER B CA 1
ATOM 1518 C CA B SER B 1 41 ? 28.402 18.380 69.648 0.50 17.47 874 SER B CA 1
ATOM 1519 C C . SER B 1 41 ? 29.417 17.877 70.662 1.00 21.29 874 SER B C 1
ATOM 1520 O O . SER B 1 41 ? 29.274 16.765 71.185 1.00 23.85 874 SER B O 1
ATOM 1525 N N . LYS B 1 42 ? 30.438 18.696 70.935 1.00 17.16 875 LYS B N 1
ATOM 1526 C CA . LYS B 1 42 ? 31.484 18.349 71.904 1.00 18.29 875 LYS B CA 1
ATOM 1527 C C . LYS B 1 42 ? 31.323 19.095 73.234 1.00 20.76 875 LYS B C 1
ATOM 1528 O O . LYS B 1 42 ? 32.166 18.978 74.122 1.00 19.16 875 LYS B O 1
ATOM 1534 N N . TYR B 1 43 ? 30.268 19.887 73.370 1.00 13.25 876 TYR B N 1
ATOM 1535 C CA . TYR B 1 43 ? 30.087 20.699 74.578 1.00 11.83 876 TYR B CA 1
ATOM 1536 C C . TYR B 1 43 ? 29.711 19.838 75.778 1.00 12.15 876 TYR B C 1
ATOM 1537 O O . TYR B 1 43 ? 28.848 18.968 75.679 1.00 16.93 876 TYR B O 1
ATOM 1546 N N . GLU B 1 44 ? 30.357 20.093 76.910 1.00 10.57 877 GLU B N 1
ATOM 1547 C CA . GLU B 1 44 ? 29.946 19.506 78.180 1.00 14.05 877 GLU B CA 1
ATOM 1548 C C . GLU B 1 44 ? 29.758 20.613 79.189 1.00 11.46 877 GLU B C 1
ATOM 1549 O O . GLU B 1 44 ? 30.512 21.592 79.214 1.00 14.86 877 GLU B O 1
ATOM 1555 N N . VAL B 1 45 ? 28.751 20.466 80.033 1.00 15.46 878 VAL B N 1
ATOM 1556 C CA . VAL B 1 45 ? 28.437 21.532 80.980 1.00 17.94 878 VAL B CA 1
ATOM 1557 C C . VAL B 1 45 ? 29.348 21.381 82.194 1.00 18.55 878 VAL B C 1
ATOM 1558 O O . VAL B 1 45 ? 29.295 20.366 82.890 1.00 15.67 878 VAL B O 1
ATOM 1562 N N . LYS B 1 46 ? 30.190 22.381 82.430 1.00 12.81 879 LYS B N 1
ATOM 1563 C CA . LYS B 1 46 ? 31.107 22.370 83.566 1.00 15.98 879 LYS B CA 1
ATOM 1564 C C . LYS B 1 46 ? 31.678 23.757 83.802 1.00 16.83 879 LYS B C 1
ATOM 1565 O O . LYS B 1 46 ? 31.688 24.605 82.906 1.00 15.18 879 LYS B O 1
ATOM 1571 N N . ALA B 1 47 ? 32.126 23.992 85.023 1.00 13.24 880 ALA B N 1
ATOM 1572 C CA . ALA B 1 47 ? 32.911 25.159 85.335 1.00 11.31 880 ALA B CA 1
ATOM 1573 C C . ALA B 1 47 ? 34.338 24.951 84.803 1.00 16.47 880 ALA B C 1
ATOM 1574 O O . ALA B 1 47 ? 34.800 23.797 84.691 1.00 16.33 880 ALA B O 1
ATOM 1576 N N . PRO B 1 48 ? 35.040 26.042 84.458 1.00 16.08 881 PRO B N 1
ATOM 1577 C CA . PRO B 1 48 ? 34.641 27.457 84.594 1.00 12.85 881 PRO B CA 1
ATOM 1578 C C . PRO B 1 48 ? 33.805 27.975 83.419 1.00 11.79 881 PRO B C 1
ATOM 1579 O O . PRO B 1 48 ? 33.858 27.421 82.314 1.00 14.69 881 PRO B O 1
ATOM 1583 N N . VAL B 1 49 ? 33.018 29.015 83.697 1.00 11.18 882 VAL B N 1
ATOM 1584 C CA . VAL B 1 49 ? 32.264 29.737 82.659 1.00 9.32 882 VAL B CA 1
ATOM 1585 C C . VAL B 1 49 ? 32.780 31.175 82.569 1.00 10.45 882 VAL B C 1
ATOM 1586 O O . VAL B 1 49 ? 33.172 31.783 83.591 1.00 12.22 882 VAL B O 1
ATOM 1590 N N . PRO B 1 50 ? 32.800 31.739 81.355 1.00 10.66 883 PRO B N 1
ATOM 1591 C CA . PRO B 1 50 ? 32.374 31.077 80.132 1.00 9.83 883 PRO B CA 1
ATOM 1592 C C . PRO B 1 50 ? 33.338 29.976 79.698 1.00 10.59 883 PRO B C 1
ATOM 1593 O O . PRO B 1 50 ? 34.563 30.061 79.937 1.00 12.72 883 PRO B O 1
ATOM 1597 N N . SER B 1 51 ? 32.774 28.972 79.055 1.00 10.41 884 SER B N 1
ATOM 1598 C CA . SER B 1 51 ? 33.527 27.777 78.673 1.00 10.85 884 SER B CA 1
ATOM 1599 C C . SER B 1 51 ? 34.389 28.065 77.462 1.00 14.84 884 SER B C 1
ATOM 1600 O O . SER B 1 51 ? 34.078 28.969 76.662 1.00 10.85 884 SER B O 1
ATOM 1603 N N . PRO B 1 52 ? 35.466 27.283 77.289 1.00 11.34 885 PRO B N 1
ATOM 1604 C CA . PRO B 1 52 ? 36.226 27.414 76.057 1.00 14.75 885 PRO B CA 1
ATOM 1605 C C . PRO B 1 52 ? 35.356 27.261 74.804 1.00 12.49 885 PRO B C 1
ATOM 1606 O O . PRO B 1 52 ? 35.540 28.009 73.813 1.00 13.77 885 PRO B O 1
ATOM 1610 N N . CYS B 1 53 ? 34.392 26.337 74.844 1.00 12.29 886 CYS B N 1
ATOM 1611 C CA . CYS B 1 53 ? 33.454 26.137 73.735 1.00 13.86 886 CYS B CA 1
ATOM 1612 C C . CYS B 1 53 ? 32.693 27.424 73.379 1.00 17.34 886 CYS B C 1
ATOM 1613 O O . CYS B 1 53 ? 32.677 27.838 72.215 1.00 13.48 886 CYS B O 1
ATOM 1616 N N . PHE B 1 54 ? 32.073 28.053 74.375 1.00 10.97 887 PHE B N 1
ATOM 1617 C CA . PHE B 1 54 ? 31.345 29.304 74.101 1.00 9.13 887 PHE B CA 1
ATOM 1618 C C . PHE B 1 54 ? 32.270 30.455 73.721 1.00 11.47 887 PHE B C 1
ATOM 1619 O O . PHE B 1 54 ? 31.908 31.285 72.891 1.00 10.78 887 PHE B O 1
ATOM 1627 N N . ARG B 1 55 ? 33.453 30.535 74.333 1.00 9.72 888 ARG B N 1
ATOM 1628 C CA . ARG B 1 55 ? 34.403 31.582 73.912 1.00 8.91 888 ARG B CA 1
ATOM 1629 C C . ARG B 1 55 ? 34.741 31.422 72.426 1.00 10.51 888 ARG B C 1
ATOM 1630 O O . ARG B 1 55 ? 34.850 32.408 71.693 1.00 11.20 888 ARG B O 1
ATOM 1638 N N . ASN B 1 56 ? 34.896 30.176 71.971 1.00 8.55 889 ASN B N 1
ATOM 1639 C CA . ASN B 1 56 ? 35.248 29.939 70.565 1.00 12.36 889 ASN B CA 1
ATOM 1640 C C . ASN B 1 56 ? 34.067 30.278 69.641 1.00 13.42 889 ASN B C 1
ATOM 1641 O O . ASN B 1 56 ? 34.266 30.945 68.621 1.00 11.89 889 ASN B O 1
ATOM 1646 N N . ILE B 1 57 ? 32.852 29.861 70.016 1.00 10.96 890 ILE B N 1
ATOM 1647 C CA . ILE B 1 57 ? 31.627 30.267 69.307 1.00 10.39 890 ILE B CA 1
ATOM 1648 C C . ILE B 1 57 ? 31.569 31.794 69.161 1.00 14.02 890 ILE B C 1
ATOM 1649 O O . ILE B 1 57 ? 31.367 32.306 68.057 1.00 11.73 890 ILE B O 1
ATOM 1654 N N . CYS B 1 58 ? 31.750 32.507 70.259 1.00 15.10 891 CYS B N 1
ATOM 1655 C CA . CYS B 1 58 ? 31.692 33.970 70.220 1.00 6.83 891 CYS B CA 1
ATOM 1656 C C . CYS B 1 58 ? 32.787 34.595 69.350 1.00 11.19 891 CYS B C 1
ATOM 1657 O O . CYS B 1 58 ? 32.550 35.589 68.665 1.00 12.96 891 CYS B O 1
ATOM 1660 N N . LYS B 1 59 ? 34.007 34.070 69.436 1.00 9.78 892 LYS B N 1
ATOM 1661 C CA . LYS B 1 59 ? 35.083 34.507 68.549 1.00 11.66 892 LYS B CA 1
ATOM 1662 C C . LYS B 1 59 ? 34.703 34.397 67.059 1.00 13.63 892 LYS B C 1
ATOM 1663 O O . LYS B 1 59 ? 34.981 35.328 66.281 1.00 13.55 892 LYS B O 1
ATOM 1669 N N . GLN B 1 60 ? 34.116 33.262 66.670 1.00 10.87 893 GLN B N 1
ATOM 1670 C CA . GLN B 1 60 ? 33.775 33.013 65.265 1.00 14.80 893 GLN B CA 1
ATOM 1671 C C . GLN B 1 60 ? 32.614 33.904 64.826 1.00 16.23 893 GLN B C 1
ATOM 1672 O O . GLN B 1 60 ? 32.638 34.454 63.710 1.00 14.78 893 GLN B O 1
ATOM 1678 N N . MET B 1 61 ? 31.645 34.089 65.727 1.00 11.51 894 MET B N 1
ATOM 1679 C CA A MET B 1 61 ? 30.512 34.956 65.430 0.50 11.98 894 MET B CA 1
ATOM 1680 C CA B MET B 1 61 ? 30.497 34.964 65.498 0.50 11.97 894 MET B CA 1
ATOM 1681 C C . MET B 1 61 ? 30.945 36.398 65.231 1.00 11.33 894 MET B C 1
ATOM 1682 O O . MET B 1 61 ? 30.438 37.065 64.337 1.00 11.99 894 MET B O 1
ATOM 1691 N N . THR B 1 62 ? 31.887 36.865 66.042 1.00 10.18 895 THR B N 1
ATOM 1692 C CA . THR B 1 62 ? 32.431 38.211 65.930 1.00 10.56 895 THR B CA 1
ATOM 1693 C C . THR B 1 62 ? 33.143 38.396 64.595 1.00 10.57 895 THR B C 1
ATOM 1694 O O . THR B 1 62 ? 32.931 39.404 63.919 1.00 12.13 895 THR B O 1
ATOM 1698 N N . LYS B 1 63 ? 34.007 37.441 64.250 1.00 10.62 896 LYS B N 1
ATOM 1699 C CA . LYS B 1 63 ? 34.749 37.527 62.981 1.00 15.83 896 LYS B CA 1
ATOM 1700 C C . LYS B 1 63 ? 33.772 37.530 61.796 1.00 14.59 896 LYS B C 1
ATOM 1701 O O . LYS B 1 63 ? 33.988 38.299 60.849 1.00 13.50 896 LYS B O 1
ATOM 1707 N N . MET B 1 64 ? 32.707 36.715 61.869 1.00 10.51 897 MET B N 1
ATOM 1708 C CA A MET B 1 64 ? 31.694 36.630 60.798 0.50 12.45 897 MET B CA 1
ATOM 1709 C CA B MET B 1 64 ? 31.727 36.643 60.783 0.50 12.49 897 MET B CA 1
ATOM 1710 C C . MET B 1 64 ? 30.923 37.943 60.714 1.00 13.93 897 MET B C 1
ATOM 1711 O O . MET B 1 64 ? 30.646 38.457 59.622 1.00 15.16 897 MET B O 1
ATOM 1720 N N . HIS B 1 65 ? 30.585 38.505 61.874 1.00 10.19 898 HIS B N 1
ATOM 1721 C CA . HIS B 1 65 ? 29.924 39.817 61.869 1.00 12.23 898 HIS B CA 1
ATOM 1722 C C . HIS B 1 65 ? 30.785 40.921 61.244 1.00 10.94 898 HIS B C 1
ATOM 1723 O O . HIS B 1 65 ? 30.280 41.778 60.503 1.00 14.10 898 HIS B O 1
ATOM 1730 N N . GLU B 1 66 ? 32.080 40.909 61.553 1.00 11.87 899 GLU B N 1
ATOM 1731 C CA . GLU B 1 66 ? 33.018 41.893 61.013 1.00 15.31 899 GLU B CA 1
ATOM 1732 C C . GLU B 1 66 ? 32.971 41.859 59.486 1.00 19.08 899 GLU B C 1
ATOM 1733 O O . GLU B 1 66 ? 32.903 42.920 58.839 1.00 19.81 899 GLU B O 1
ATOM 1739 N N . ALA B 1 67 ? 32.953 40.650 58.930 1.00 12.20 900 ALA B N 1
ATOM 1740 C CA . ALA B 1 67 ? 32.925 40.477 57.474 1.00 13.83 900 ALA B CA 1
ATOM 1741 C C . ALA B 1 67 ? 31.583 40.917 56.885 1.00 16.93 900 ALA B C 1
ATOM 1742 O O . ALA B 1 67 ? 31.555 41.680 55.918 1.00 19.17 900 ALA B O 1
ATOM 1744 N N . ILE B 1 68 ? 30.484 40.448 57.476 1.00 15.36 901 ILE B N 1
ATOM 1745 C CA . ILE B 1 68 ? 29.118 40.723 56.981 1.00 14.22 901 ILE B CA 1
ATOM 1746 C C . ILE B 1 68 ? 28.762 42.206 57.159 1.00 15.34 901 ILE B C 1
ATOM 1747 O O . ILE B 1 68 ? 28.178 42.831 56.271 1.00 16.46 901 ILE B O 1
ATOM 1752 N N . PHE B 1 69 ? 29.111 42.781 58.306 1.00 12.46 902 PHE B N 1
ATOM 1753 C CA . PHE B 1 69 ? 28.645 44.149 58.631 1.00 11.59 902 PHE B CA 1
ATOM 1754 C C . PHE B 1 69 ? 29.223 45.151 57.640 1.00 22.42 902 PHE B C 1
ATOM 1755 O O . PHE B 1 69 ? 28.563 46.129 57.252 1.00 14.72 902 PHE B O 1
ATOM 1763 N N . ASP B 1 70 ? 30.461 44.877 57.234 1.00 22.40 903 ASP B N 1
ATOM 1764 C CA . ASP B 1 70 ? 31.188 45.689 56.273 1.00 28.62 903 ASP B CA 1
ATOM 1765 C C . ASP B 1 70 ? 30.527 45.630 54.888 1.00 32.48 903 ASP B C 1
ATOM 1766 O O . ASP B 1 70 ? 30.573 46.609 54.131 1.00 26.47 903 ASP B O 1
ATOM 1771 N N . LEU B 1 71 ? 29.910 44.501 54.574 1.00 16.72 904 LEU B N 1
ATOM 1772 C CA . LEU B 1 71 ? 29.465 44.225 53.208 1.00 17.27 904 LEU B CA 1
ATOM 1773 C C . LEU B 1 71 ? 28.009 44.574 52.971 1.00 23.36 904 LEU B C 1
ATOM 1774 O O . LEU B 1 71 ? 27.661 45.199 51.959 1.00 16.40 904 LEU B O 1
ATOM 1779 N N . LEU B 1 72 ? 27.142 44.136 53.878 1.00 15.35 905 LEU B N 1
ATOM 1780 C CA . LEU B 1 72 ? 25.696 44.234 53.621 1.00 13.59 905 LEU B CA 1
ATOM 1781 C C . LEU B 1 72 ? 25.088 45.502 54.160 1.00 14.21 905 LEU B C 1
ATOM 1782 O O . LEU B 1 72 ? 25.680 46.163 55.015 1.00 19.17 905 LEU B O 1
ATOM 1787 N N . PRO B 1 73 ? 23.866 45.850 53.689 1.00 17.82 906 PRO B N 1
ATOM 1788 C CA . PRO B 1 73 ? 23.089 46.889 54.353 1.00 20.42 906 PRO B CA 1
ATOM 1789 C C . PRO B 1 73 ? 22.787 46.512 55.825 1.00 25.46 906 PRO B C 1
ATOM 1790 O O . PRO B 1 73 ? 22.640 45.327 56.131 1.00 21.64 906 PRO B O 1
ATOM 1794 N N . GLU B 1 74 ? 22.715 47.498 56.726 1.00 21.87 907 GLU B N 1
ATOM 1795 C CA . GLU B 1 74 ? 22.539 47.224 58.177 1.00 21.85 907 GLU B CA 1
ATOM 1796 C C . GLU B 1 74 ? 21.290 46.404 58.557 1.00 29.62 907 GLU B C 1
ATOM 1797 O O . GLU B 1 74 ? 21.366 45.528 59.436 1.00 17.61 907 GLU B O 1
ATOM 1803 N N . GLU B 1 75 ? 20.140 46.689 57.930 1.00 18.96 908 GLU B N 1
ATOM 1804 C CA . GLU B 1 75 ? 18.940 45.886 58.198 1.00 19.90 908 GLU B CA 1
ATOM 1805 C C . GLU B 1 75 ? 19.112 44.433 57.775 1.00 11.87 908 GLU B C 1
ATOM 1806 O O . GLU B 1 75 ? 18.533 43.555 58.398 1.00 16.93 908 GLU B O 1
ATOM 1812 N N . GLN B 1 76 ? 19.871 44.194 56.704 1.00 14.95 909 GLN B N 1
ATOM 1813 C CA . GLN B 1 76 ? 20.165 42.829 56.257 1.00 13.91 909 GLN B CA 1
ATOM 1814 C C . GLN B 1 76 ? 21.054 42.091 57.269 1.00 12.97 909 GLN B C 1
ATOM 1815 O O . GLN B 1 76 ? 20.826 40.921 57.560 1.00 14.43 909 GLN B O 1
ATOM 1821 N N . THR B 1 77 ? 22.061 42.785 57.789 1.00 15.42 910 THR B N 1
ATOM 1822 C CA . THR B 1 77 ? 22.921 42.210 58.857 1.00 11.38 910 THR B CA 1
ATOM 1823 C C . THR B 1 77 ? 22.102 41.758 60.092 1.00 11.81 910 THR B C 1
ATOM 1824 O O . THR B 1 77 ? 22.280 40.618 60.615 1.00 12.49 910 THR B O 1
ATOM 1828 N N . GLN B 1 78 ? 21.193 42.626 60.547 1.00 11.55 911 GLN B N 1
ATOM 1829 C CA . GLN B 1 78 ? 20.267 42.288 61.634 1.00 9.29 911 GLN B CA 1
ATOM 1830 C C . GLN B 1 78 ? 19.453 41.048 61.363 1.00 11.02 911 GLN B C 1
ATOM 1831 O O . GLN B 1 78 ? 19.351 40.160 62.204 1.00 12.32 911 GLN B O 1
ATO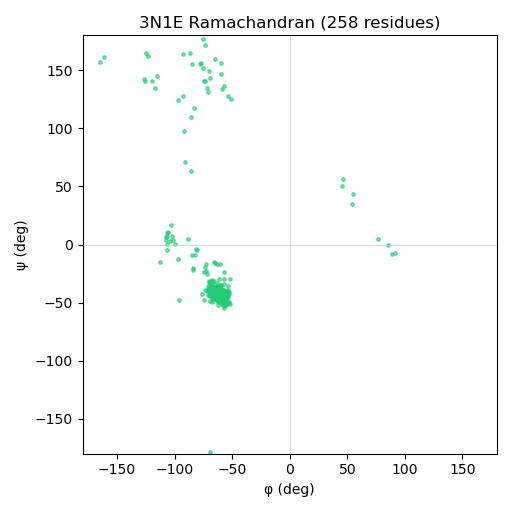M 1837 N N . MET B 1 79 ? 18.850 40.992 60.178 1.00 11.36 912 MET B N 1
ATOM 1838 C CA A MET B 1 79 ? 18.051 39.845 59.765 0.50 12.79 912 MET B CA 1
ATOM 1839 C CA B MET B 1 79 ? 18.036 39.841 59.837 0.50 12.65 912 MET B CA 1
ATOM 1840 C C . MET B 1 79 ? 18.893 38.582 59.730 1.00 10.26 912 MET B C 1
ATOM 1841 O O . MET B 1 79 ? 18.467 37.519 60.177 1.00 12.12 912 MET B O 1
ATOM 1850 N N . LEU B 1 80 ? 20.110 38.709 59.201 1.00 10.61 913 LEU B N 1
ATOM 1851 C CA . LEU B 1 80 ? 20.989 37.547 59.089 1.00 8.74 913 LEU B CA 1
ATOM 1852 C C . LEU B 1 80 ? 21.344 37.010 60.466 1.00 10.47 913 LEU B C 1
ATOM 1853 O O . LEU B 1 80 ? 21.340 35.788 60.688 1.00 9.22 913 LEU B O 1
ATOM 1858 N N . PHE B 1 81 ? 21.662 37.911 61.387 1.00 10.20 914 PHE B N 1
ATOM 1859 C CA . PHE B 1 81 ? 22.087 37.427 62.707 1.00 10.24 914 PHE B CA 1
ATOM 1860 C C . PHE B 1 81 ? 20.930 36.833 63.510 1.00 10.20 914 PHE B C 1
ATOM 1861 O O . PHE B 1 81 ? 21.140 35.943 64.336 1.00 11.43 914 PHE B O 1
ATOM 1869 N N . LEU B 1 82 ? 19.693 37.259 63.222 1.00 10.27 915 LEU B N 1
ATOM 1870 C CA A LEU B 1 82 ? 18.528 36.591 63.802 0.50 8.47 915 LEU B CA 1
ATOM 1871 C CA B LEU B 1 82 ? 18.539 36.598 63.805 0.50 8.47 915 LEU B CA 1
ATOM 1872 C C . LEU B 1 82 ? 18.430 35.134 63.328 1.00 14.13 915 LEU B C 1
ATOM 1873 O O . LEU B 1 82 ? 18.076 34.227 64.112 1.00 11.58 915 LEU B O 1
ATOM 1882 N N . ARG B 1 83 ? 18.745 34.896 62.047 1.00 11.61 916 ARG B N 1
ATOM 1883 C CA . ARG B 1 83 ? 18.735 33.539 61.509 1.00 11.49 916 ARG B CA 1
ATOM 1884 C C . ARG B 1 83 ? 19.921 32.747 62.058 1.00 11.59 916 ARG B C 1
ATOM 1885 O O . ARG B 1 83 ? 19.759 31.570 62.386 1.00 12.87 916 ARG B O 1
ATOM 1893 N N . ILE B 1 84 ? 21.095 33.392 62.163 1.00 10.39 917 ILE B N 1
ATOM 1894 C CA . ILE B 1 84 ? 22.260 32.722 62.780 1.00 8.28 917 ILE B CA 1
ATOM 1895 C C . ILE B 1 84 ? 21.923 32.301 64.232 1.00 11.65 917 ILE B C 1
ATOM 1896 O O . ILE B 1 84 ? 22.160 31.165 64.629 1.00 13.88 917 ILE B O 1
ATOM 1901 N N . ASN B 1 85 ? 21.324 33.208 64.996 1.00 8.28 918 ASN B N 1
ATOM 1902 C CA . ASN B 1 85 ? 20.916 32.906 66.369 1.00 6.73 918 ASN B CA 1
ATOM 1903 C C . ASN B 1 85 ? 19.921 31.737 66.437 1.00 13.36 918 ASN B C 1
ATOM 1904 O O . ASN B 1 85 ? 19.961 30.904 67.363 1.00 9.23 918 ASN B O 1
ATOM 1909 N N . ALA B 1 86 ? 19.036 31.652 65.444 1.00 9.91 919 ALA B N 1
ATOM 1910 C CA . ALA B 1 86 ? 18.062 30.562 65.422 1.00 11.83 919 ALA B CA 1
ATOM 1911 C C . ALA B 1 86 ? 18.755 29.214 65.262 1.00 13.28 919 ALA B C 1
ATOM 1912 O O . ALA B 1 86 ? 18.376 28.240 65.922 1.00 13.19 919 ALA B O 1
ATOM 1914 N N . SER B 1 87 ? 19.776 29.159 64.412 1.00 10.61 920 SER B N 1
ATOM 1915 C CA . SER B 1 87 ? 20.596 27.944 64.246 1.00 11.52 920 SER B CA 1
ATOM 1916 C C . SER B 1 87 ? 21.307 27.562 65.545 1.00 14.04 920 SER B C 1
ATOM 1917 O O . SER B 1 87 ? 21.248 26.404 65.991 1.00 12.75 920 SER B O 1
ATOM 1920 N N . TYR B 1 88 ? 21.972 28.543 66.157 1.00 12.54 921 TYR B N 1
ATOM 1921 C CA . TYR B 1 88 ? 22.654 28.319 67.428 1.00 14.03 921 TYR B CA 1
ATOM 1922 C C . TYR B 1 88 ? 21.692 27.706 68.446 1.00 14.25 921 TYR B C 1
ATOM 1923 O O . TYR B 1 88 ? 22.023 26.697 69.085 1.00 14.02 921 TYR B O 1
ATOM 1932 N N . LYS B 1 89 ? 20.500 28.305 68.590 1.00 10.13 922 LYS B N 1
ATOM 1933 C CA . LYS B 1 89 ? 19.517 27.822 69.563 1.00 11.46 922 LYS B CA 1
ATOM 1934 C C . LYS B 1 89 ? 19.083 26.388 69.286 1.00 12.49 922 LYS B C 1
ATOM 1935 O O . LYS B 1 89 ? 18.932 25.597 70.216 1.00 12.59 922 LYS B O 1
ATOM 1941 N N . LEU B 1 90 ? 18.881 26.065 68.011 1.00 10.35 923 LEU B N 1
ATOM 1942 C CA . LEU B 1 90 ? 18.469 24.711 67.625 1.00 11.62 923 LEU B CA 1
ATOM 1943 C C . LEU B 1 90 ? 19.529 23.658 68.007 1.00 17.40 923 LEU B C 1
ATOM 1944 O O . LEU B 1 90 ? 19.196 22.620 68.599 1.00 16.66 923 LEU B O 1
ATOM 1949 N N . HIS B 1 91 ? 20.795 23.967 67.734 1.00 11.58 924 HIS B N 1
ATOM 1950 C CA . HIS B 1 91 ? 21.898 23.079 68.068 1.00 12.48 924 HIS B CA 1
ATOM 1951 C C . HIS B 1 91 ? 22.105 23.003 69.575 1.00 13.27 924 HIS B C 1
ATOM 1952 O O . HIS B 1 91 ? 22.400 21.932 70.107 1.00 13.61 924 HIS B O 1
ATOM 1959 N N . LEU B 1 92 ? 21.990 24.142 70.269 1.00 8.90 925 LEU B N 1
ATOM 1960 C CA . LEU B 1 92 ? 22.183 24.092 71.736 1.00 8.07 925 LEU B CA 1
ATOM 1961 C C . LEU B 1 92 ? 21.071 23.300 72.399 1.00 11.20 925 LEU B C 1
ATOM 1962 O O . LEU B 1 92 ? 21.330 22.532 73.345 1.00 13.50 925 LEU B O 1
ATOM 1967 N N . LYS B 1 93 ? 19.828 23.506 71.940 1.00 14.94 926 LYS B N 1
ATOM 1968 C CA . LYS B 1 93 ? 18.678 22.772 72.486 1.00 11.77 926 LYS B CA 1
ATOM 1969 C C . LYS B 1 93 ? 18.945 21.260 72.353 1.00 13.11 926 LYS B C 1
ATOM 1970 O O . LYS B 1 93 ? 18.700 20.487 73.289 1.00 18.04 926 LYS B O 1
ATOM 1976 N N . LYS B 1 94 ? 19.409 20.847 71.175 1.00 12.62 927 LYS B N 1
ATOM 1977 C CA . LYS B 1 94 ? 19.719 19.414 70.913 1.00 8.81 927 LYS B CA 1
ATOM 1978 C C . LYS B 1 94 ? 20.801 18.886 71.875 1.00 18.04 927 LYS B C 1
ATOM 1979 O O . LYS B 1 94 ? 20.665 17.785 72.444 1.00 18.13 927 LYS B O 1
ATOM 1985 N N . GLN B 1 95 ? 21.868 19.659 72.059 1.00 15.86 928 GLN B N 1
ATOM 1986 C CA . GLN B 1 95 ? 22.953 19.185 72.920 1.00 15.52 928 GLN B CA 1
ATOM 1987 C C . GLN B 1 95 ? 22.506 19.116 74.369 1.00 17.31 928 GLN B C 1
ATOM 1988 O O . GLN B 1 95 ? 22.876 18.172 75.083 1.00 16.97 928 GLN B O 1
ATOM 1994 N N . LEU B 1 96 ? 21.749 20.113 74.834 1.00 13.49 929 LEU B N 1
ATOM 1995 C CA . LEU B 1 96 ? 21.303 20.106 76.236 1.00 11.12 929 LEU B CA 1
ATOM 1996 C C . LEU B 1 96 ? 20.420 18.892 76.508 1.00 17.09 929 LEU B C 1
ATOM 1997 O O . LEU B 1 96 ? 20.566 18.249 77.548 1.00 15.31 929 LEU B O 1
ATOM 2002 N N . SER B 1 97 ? 19.569 18.564 75.544 1.00 15.48 930 SER B N 1
ATOM 2003 C CA A SER B 1 97 ? 18.739 17.352 75.626 0.50 16.50 930 SER B CA 1
ATOM 2004 C CA B SER B 1 97 ? 18.737 17.358 75.625 0.50 16.51 930 SER B CA 1
ATOM 2005 C C . SER B 1 97 ? 19.595 16.082 75.704 1.00 18.22 930 SER B C 1
ATOM 2006 O O . SER B 1 97 ? 19.326 15.185 76.524 1.00 20.53 930 SER B O 1
ATOM 2011 N N . HIS B 1 98 ? 20.628 16.009 74.868 1.00 13.66 931 HIS B N 1
ATOM 2012 C CA . HIS B 1 98 ? 21.548 14.868 74.811 1.00 14.38 931 HIS B CA 1
ATOM 2013 C C . HIS B 1 98 ? 22.284 14.716 76.143 1.00 26.07 931 HIS B C 1
ATOM 2014 O O . HIS B 1 98 ? 22.475 13.596 76.651 1.00 23.02 931 HIS B O 1
ATOM 2021 N N . LEU B 1 99 ? 22.625 15.858 76.737 1.00 18.44 932 LEU B N 1
ATOM 2022 C CA . LEU B 1 99 ? 23.315 15.902 78.024 1.00 14.45 932 LEU B CA 1
ATOM 2023 C C . LEU B 1 99 ? 22.390 15.712 79.237 1.00 20.21 932 LEU B C 1
ATOM 2024 O O . LEU B 1 99 ? 22.861 15.654 80.377 1.00 20.48 932 LEU B O 1
ATOM 2029 N N . ASN B 1 100 ? 21.085 15.624 78.997 1.00 17.74 933 ASN B N 1
ATOM 2030 C CA . ASN B 1 100 ? 20.067 15.589 80.062 1.00 19.64 933 ASN B CA 1
ATOM 2031 C C . ASN B 1 100 ? 20.130 16.754 81.065 1.00 23.31 933 ASN B C 1
ATOM 2032 O O . ASN B 1 100 ? 19.867 16.598 82.266 1.00 18.92 933 ASN B O 1
ATOM 2037 N N . VAL B 1 101 ? 20.494 17.929 80.554 1.00 15.11 934 VAL B N 1
ATOM 2038 C CA . VAL B 1 101 ? 20.554 19.152 81.344 1.00 17.23 934 VAL B CA 1
ATOM 2039 C C . VAL B 1 101 ? 19.259 19.904 81.120 1.00 18.24 934 VAL B C 1
ATOM 2040 O O . VAL B 1 101 ? 18.882 20.174 79.962 1.00 19.37 934 VAL B O 1
ATOM 2044 N N . ILE B 1 102 ? 18.577 20.205 82.220 1.00 20.75 935 ILE B N 1
ATOM 2045 C CA . ILE B 1 102 ? 17.258 20.853 82.201 1.00 16.53 935 ILE B CA 1
ATOM 2046 C C . ILE B 1 102 ? 17.211 22.131 83.017 1.00 19.65 935 ILE B C 1
ATOM 2047 O O . ILE B 1 102 ? 18.091 22.390 83.855 1.00 19.07 935 ILE B O 1
ATOM 2052 N N . ASN B 1 103 ? 16.159 22.925 82.803 1.00 21.04 936 ASN B N 1
ATOM 2053 C CA . ASN B 1 103 ? 16.055 24.189 83.504 1.00 17.84 936 ASN B CA 1
ATOM 2054 C C . ASN B 1 103 ? 15.300 24.060 84.819 1.00 22.78 936 ASN B C 1
ATOM 2055 O O . ASN B 1 103 ? 14.174 24.547 84.957 1.00 25.51 936 ASN B O 1
ATOM 2060 N N . ASP B 1 104 ? 15.955 23.413 85.784 1.00 22.38 937 ASP B N 1
ATOM 2061 C CA . ASP B 1 104 ? 15.352 23.158 87.101 1.00 22.00 937 ASP B CA 1
ATOM 2062 C C . ASP B 1 104 ? 15.910 24.009 88.238 1.00 30.21 937 ASP B C 1
ATOM 2063 O O . ASP B 1 104 ? 15.620 23.747 89.422 1.00 30.73 937 ASP B O 1
ATOM 2068 N N . GLY B 1 105 ? 16.710 25.020 87.899 1.00 20.24 938 GLY B N 1
ATOM 2069 C CA . GLY B 1 105 ? 17.353 25.900 88.895 1.00 23.55 938 GLY B CA 1
ATOM 2070 C C . GLY B 1 105 ? 18.551 25.280 89.611 1.00 19.81 938 GLY B C 1
ATOM 2071 O O . GLY B 1 105 ? 19.138 25.876 90.518 1.00 25.81 938 GLY B O 1
ATOM 2072 N N . GLY B 1 106 ? 18.932 24.079 89.192 1.00 17.89 939 GLY B N 1
ATOM 2073 C CA . GLY B 1 106 ? 20.109 23.413 89.765 1.00 15.09 939 GLY B CA 1
ATOM 2074 C C . GLY B 1 106 ? 21.440 23.968 89.287 1.00 18.49 939 GLY B C 1
ATOM 2075 O O . GLY B 1 106 ? 21.480 24.870 88.430 1.00 14.37 939 GLY B O 1
ATOM 2076 N N . PRO B 1 107 ? 22.550 23.438 89.829 1.00 14.08 940 PRO B N 1
ATOM 2077 C CA . PRO B 1 107 ? 23.852 23.954 89.448 1.00 13.74 940 PRO B CA 1
ATOM 2078 C C . PRO B 1 107 ? 24.184 23.834 87.944 1.00 13.47 940 PRO B C 1
ATOM 2079 O O . PRO B 1 107 ? 24.861 24.716 87.408 1.00 12.93 940 PRO B O 1
ATOM 2083 N N . GLN B 1 108 ? 23.736 22.767 87.280 1.00 11.69 941 GLN B N 1
ATOM 2084 C CA . GLN B 1 108 ? 24.023 22.632 85.838 1.00 11.59 941 GLN B CA 1
ATOM 2085 C C . GLN B 1 108 ? 23.281 23.695 85.033 1.00 11.69 941 GLN B C 1
ATOM 2086 O O . GLN B 1 108 ? 23.846 24.298 84.128 1.00 12.75 941 GLN B O 1
ATOM 2092 N N . ASN B 1 109 ? 22.006 23.911 85.360 1.00 12.70 942 ASN B N 1
ATOM 2093 C CA . ASN B 1 109 ? 21.230 25.012 84.774 1.00 10.25 942 ASN B CA 1
ATOM 2094 C C . ASN B 1 109 ? 21.988 26.329 84.999 1.00 10.65 942 ASN B C 1
ATOM 2095 O O . ASN B 1 109 ? 22.125 27.154 84.084 1.00 12.08 942 ASN B O 1
ATOM 2100 N N . GLY B 1 110 ? 22.487 26.518 86.220 1.00 9.48 943 GLY B N 1
ATOM 2101 C CA . GLY B 1 110 ? 23.248 27.725 86.536 1.00 13.75 943 GLY B CA 1
ATOM 2102 C C . GLY B 1 110 ? 24.442 27.934 85.604 1.00 12.46 943 GLY B C 1
ATOM 2103 O O . GLY B 1 110 ? 24.725 29.070 85.199 1.00 9.44 943 GLY B O 1
ATOM 2104 N N . LEU B 1 111 ? 25.148 26.854 85.288 1.00 10.27 944 LEU B N 1
ATOM 2105 C CA . LEU B 1 111 ? 26.330 26.958 84.416 1.00 9.44 944 LEU B CA 1
ATOM 2106 C C . LEU B 1 111 ? 25.924 27.309 82.989 1.00 8.72 944 LEU B C 1
ATOM 2107 O O . LEU B 1 111 ? 26.546 28.164 82.357 1.00 8.60 944 LEU B O 1
ATOM 2112 N N . VAL B 1 112 ? 24.888 26.657 82.501 1.00 7.97 945 VAL B N 1
ATOM 2113 C CA . VAL B 1 112 ? 24.418 26.928 81.128 1.00 9.22 945 VAL B CA 1
ATOM 2114 C C . VAL B 1 112 ? 23.916 28.356 81.022 1.00 8.62 945 VAL B C 1
ATOM 2115 O O . VAL B 1 112 ? 24.239 29.047 80.079 1.00 8.64 945 VAL B O 1
ATOM 2119 N N . THR B 1 113 ? 23.140 28.802 82.011 1.00 9.28 946 THR B N 1
ATOM 2120 C CA . THR B 1 113 ? 22.644 30.177 81.990 1.00 11.26 946 THR B CA 1
ATOM 2121 C C . THR B 1 113 ? 23.786 31.186 81.873 1.00 8.86 946 THR B C 1
ATOM 2122 O O . THR B 1 113 ? 23.680 32.176 81.137 1.00 9.03 946 THR B O 1
ATOM 2126 N N . ALA B 1 114 ? 24.875 30.938 82.595 1.00 8.52 947 ALA B N 1
ATOM 2127 C CA . ALA B 1 114 ? 26.068 31.810 82.548 1.00 7.21 947 ALA B CA 1
ATOM 2128 C C . ALA B 1 114 ? 26.788 31.778 81.221 1.00 12.12 947 ALA B C 1
ATOM 2129 O O . ALA B 1 114 ? 27.162 32.831 80.685 1.00 9.12 947 ALA B O 1
ATOM 2131 N N . ASP B 1 115 ? 26.960 30.573 80.670 1.00 8.12 948 ASP B N 1
ATOM 2132 C CA . ASP B 1 115 ? 27.529 30.421 79.336 1.00 8.49 948 ASP B CA 1
ATOM 2133 C C . ASP B 1 115 ? 26.675 31.139 78.282 1.00 9.66 948 ASP B C 1
ATOM 2134 O O . ASP B 1 115 ? 27.190 31.901 77.469 1.00 7.97 948 ASP B O 1
ATOM 2139 N N . VAL B 1 116 ? 25.369 30.905 78.308 1.00 7.78 949 VAL B N 1
ATOM 2140 C CA . VAL B 1 116 ? 24.472 31.541 77.348 1.00 7.09 949 VAL B CA 1
ATOM 2141 C C . VAL B 1 116 ? 24.519 33.061 77.479 1.00 8.44 949 VAL B C 1
ATOM 2142 O O . VAL B 1 116 ? 24.433 33.793 76.487 1.00 7.81 949 VAL B O 1
ATOM 2146 N N . ALA B 1 117 ? 24.684 33.531 78.713 1.00 7.20 950 ALA B N 1
ATOM 2147 C CA . ALA B 1 117 ? 24.801 34.977 78.925 1.00 4.97 950 ALA B CA 1
ATOM 2148 C C . ALA B 1 117 ? 26.050 35.556 78.240 1.00 8.01 950 ALA B C 1
ATOM 2149 O O . ALA B 1 117 ? 26.014 36.674 77.761 1.00 7.27 950 ALA B O 1
ATOM 2151 N N . PHE B 1 118 ? 27.159 34.806 78.224 1.00 7.46 951 PHE B N 1
ATOM 2152 C CA . PHE B 1 118 ? 28.344 35.274 77.515 1.00 7.01 951 PHE B CA 1
ATOM 2153 C C . PHE B 1 118 ? 28.054 35.402 76.007 1.00 5.77 951 PHE B C 1
ATOM 2154 O O . PHE B 1 118 ? 28.445 36.372 75.357 1.00 7.54 951 PHE B O 1
ATOM 2162 N N . TYR B 1 119 ? 27.362 34.408 75.466 1.00 6.90 952 TYR B N 1
ATOM 2163 C CA . TYR B 1 119 ? 26.928 34.417 74.066 1.00 7.67 952 TYR B CA 1
ATOM 2164 C C . TYR B 1 119 ? 26.043 35.632 73.785 1.00 6.55 952 TYR B C 1
ATOM 2165 O O . TYR B 1 119 ? 26.290 36.382 72.822 1.00 8.18 952 TYR B O 1
ATOM 2174 N N . THR B 1 120 ? 25.014 35.834 74.603 1.00 7.84 953 THR B N 1
ATOM 2175 C CA . THR B 1 120 ? 24.107 36.979 74.361 1.00 7.84 953 THR B CA 1
ATOM 2176 C C . THR B 1 120 ? 24.758 38.335 74.585 1.00 7.35 953 THR B C 1
ATOM 2177 O O . THR B 1 120 ? 24.497 39.272 73.851 1.00 7.69 953 THR B O 1
ATOM 2181 N N . GLY B 1 121 ? 25.618 38.437 75.587 1.00 5.68 954 GLY B N 1
ATOM 2182 C CA . GLY B 1 121 ? 26.340 39.693 75.826 1.00 7.63 954 GLY B CA 1
ATOM 2183 C C . GLY B 1 121 ? 27.243 40.051 74.671 1.00 9.37 954 GLY B C 1
ATOM 2184 O O . GLY B 1 121 ? 27.258 41.200 74.221 1.00 7.59 954 GLY B O 1
ATOM 2185 N N . ASN B 1 122 ? 28.003 39.068 74.185 1.00 5.92 955 ASN B N 1
ATOM 2186 C CA . ASN B 1 122 ? 28.852 39.290 72.995 1.00 4.75 955 ASN B CA 1
ATOM 2187 C C . ASN B 1 122 ? 28.027 39.577 71.727 1.00 8.44 955 ASN B C 1
ATOM 2188 O O . ASN B 1 122 ? 28.331 40.531 70.997 1.00 9.56 955 ASN B O 1
ATOM 2193 N N . LEU B 1 123 ? 26.941 38.835 71.539 1.00 7.79 956 LEU B N 1
ATOM 2194 C CA . LEU B 1 123 ? 26.094 39.041 70.347 1.00 7.87 956 LEU B CA 1
ATOM 2195 C C . LEU B 1 123 ? 25.441 40.435 70.314 1.00 7.26 956 LEU B C 1
ATOM 2196 O O . LEU B 1 123 ? 25.486 41.131 69.272 1.00 6.67 956 LEU B O 1
ATOM 2201 N N . GLN B 1 124 ? 24.858 40.848 71.434 1.00 8.16 957 GLN B N 1
ATOM 2202 C CA . GLN B 1 124 ? 24.046 42.075 71.438 1.00 8.09 957 GLN B CA 1
ATOM 2203 C C . GLN B 1 124 ? 24.947 43.297 71.347 1.00 10.27 957 GLN B C 1
ATOM 2204 O O . GLN B 1 124 ? 24.495 44.376 70.933 1.00 12.26 957 GLN B O 1
ATOM 2210 N N . ALA B 1 125 ? 26.233 43.123 71.684 1.00 7.45 958 ALA B N 1
ATOM 2211 C CA . ALA B 1 125 ? 27.173 44.251 71.638 1.00 10.09 958 ALA B CA 1
ATOM 2212 C C . ALA B 1 125 ? 27.749 44.464 70.258 1.00 11.49 958 ALA B C 1
ATOM 2213 O O . ALA B 1 125 ? 28.462 45.461 70.036 1.00 13.61 958 ALA B O 1
ATOM 2215 N N . LEU B 1 126 ? 27.509 43.535 69.334 1.00 9.80 959 LEU B N 1
ATOM 2216 C CA . LEU B 1 126 ? 28.018 43.748 67.967 1.00 10.84 959 LEU B CA 1
ATOM 2217 C C . LEU B 1 126 ? 27.258 44.885 67.294 1.00 13.64 959 LEU B C 1
ATOM 2218 O O . LEU B 1 126 ? 26.055 45.046 67.528 1.00 11.07 959 LEU B O 1
ATOM 2223 N N . LYS B 1 127 ? 27.970 45.684 66.485 1.00 11.44 960 LYS B N 1
ATOM 2224 C CA . LYS B 1 127 ? 27.365 46.861 65.857 1.00 12.68 960 LYS B CA 1
ATOM 2225 C C . LYS B 1 127 ? 26.057 46.526 65.152 1.00 9.80 960 LYS B C 1
ATOM 2226 O O . LYS B 1 127 ? 26.001 45.611 64.326 1.00 13.33 960 LYS B O 1
ATOM 2232 N N . GLY B 1 128 ? 24.995 47.250 65.516 1.00 14.50 961 GLY B N 1
ATOM 2233 C CA . GLY B 1 128 ? 23.718 47.103 64.844 1.00 16.26 961 GLY B CA 1
ATOM 2234 C C . GLY B 1 128 ? 22.783 46.083 65.481 1.00 11.44 961 GLY B C 1
ATOM 2235 O O . GLY B 1 128 ? 21.619 46.014 65.109 1.00 13.48 961 GLY B O 1
ATOM 2236 N N . LEU B 1 129 ? 23.270 45.319 66.478 1.00 11.17 962 LEU B N 1
ATOM 2237 C CA . LEU B 1 129 ? 22.471 44.207 67.061 1.00 10.84 962 LEU B CA 1
ATOM 2238 C C . LEU B 1 129 ? 21.845 44.425 68.472 1.00 12.38 962 LEU B C 1
ATOM 2239 O O . LEU B 1 129 ? 21.309 43.487 69.069 1.00 11.44 962 LEU B O 1
ATOM 2244 N N . LYS B 1 130 ? 21.871 45.658 68.987 1.00 11.84 963 LYS B N 1
ATOM 2245 C CA . LYS B 1 130 ? 21.355 45.922 70.353 1.00 12.16 963 LYS B CA 1
ATOM 2246 C C . LYS B 1 130 ? 19.916 45.515 70.562 1.00 14.11 963 LYS B C 1
ATOM 2247 O O . LYS B 1 130 ? 19.541 45.073 71.647 1.00 13.66 963 LYS B O 1
ATOM 2253 N N . ASP B 1 131 ? 19.108 45.643 69.514 1.00 15.23 964 ASP B N 1
ATOM 2254 C CA . ASP B 1 131 ? 17.661 45.509 69.686 1.00 17.76 964 ASP B CA 1
ATOM 2255 C C . ASP B 1 131 ? 17.104 44.178 69.250 1.00 14.34 964 ASP B C 1
ATOM 2256 O O . ASP B 1 131 ? 15.880 43.986 69.268 1.00 18.41 964 ASP B O 1
ATOM 2261 N N . LEU B 1 132 ? 17.984 43.263 68.835 1.00 12.89 965 LEU B N 1
ATOM 2262 C CA . LEU B 1 132 ? 17.541 41.928 68.451 1.00 12.59 965 LEU B CA 1
ATOM 2263 C C . LEU B 1 132 ? 16.805 41.267 69.597 1.00 17.00 965 LEU B C 1
ATOM 2264 O O . LEU B 1 132 ? 17.232 41.359 70.745 1.00 16.43 965 LEU B O 1
ATOM 2269 N N . ASP B 1 133 ? 15.686 40.624 69.273 1.00 15.20 966 ASP B N 1
ATOM 2270 C CA A ASP B 1 133 ? 14.919 39.843 70.223 0.50 18.02 966 ASP B CA 1
ATOM 2271 C CA B ASP B 1 133 ? 14.968 39.850 70.274 0.50 17.95 966 ASP B CA 1
ATOM 2272 C C . ASP B 1 133 ? 15.347 38.384 70.062 1.00 14.63 966 ASP B C 1
ATOM 2273 O O . ASP B 1 133 ? 14.959 37.737 69.091 1.00 20.38 966 ASP B O 1
ATOM 2282 N N . LEU B 1 134 ? 16.151 37.886 70.993 1.00 16.96 967 LEU B N 1
ATOM 2283 C CA . LEU B 1 134 ? 16.826 36.596 70.831 1.00 16.18 967 LEU B CA 1
ATOM 2284 C C . LEU B 1 134 ? 15.989 35.374 71.223 1.00 17.23 967 LEU B C 1
ATOM 2285 O O . LEU B 1 134 ? 16.281 34.289 70.770 1.00 15.47 967 LEU B O 1
ATOM 2290 N N . ASN B 1 135 ? 14.953 35.559 72.059 1.00 18.29 968 ASN B N 1
ATOM 2291 C CA . ASN B 1 135 ? 14.112 34.450 72.537 1.00 20.36 968 ASN B CA 1
ATOM 2292 C C . ASN B 1 135 ? 14.928 33.222 73.002 1.00 16.42 968 ASN B C 1
ATOM 2293 O O . ASN B 1 135 ? 14.632 32.068 72.603 1.00 14.78 968 ASN B O 1
ATOM 2298 N N . MET B 1 136 ? 15.929 33.457 73.859 1.00 17.59 969 MET B N 1
ATOM 2299 C CA A MET B 1 136 ? 16.860 32.381 74.259 0.50 16.29 969 MET B CA 1
ATOM 2300 C CA B MET B 1 136 ? 16.854 32.411 74.290 0.50 16.38 969 MET B CA 1
ATOM 2301 C C . MET B 1 136 ? 16.244 31.262 75.109 1.00 17.48 969 MET B C 1
ATOM 2302 O O . MET B 1 136 ? 16.766 30.158 75.116 1.00 15.76 969 MET B O 1
ATOM 2311 N N . ALA B 1 137 ? 15.150 31.534 75.802 1.00 13.92 970 ALA B N 1
ATOM 2312 C CA . ALA B 1 137 ? 14.493 30.503 76.628 1.00 17.63 970 ALA B CA 1
ATOM 2313 C C . ALA B 1 137 ? 14.031 29.304 75.815 1.00 16.10 970 ALA B C 1
ATOM 2314 O O . ALA B 1 137 ? 13.789 28.236 76.371 1.00 15.87 970 ALA B O 1
ATOM 2316 N N . GLU B 1 138 ? 13.939 29.458 74.497 1.00 12.57 971 GLU B N 1
ATOM 2317 C CA . GLU B 1 138 ? 13.542 28.345 73.656 1.00 14.01 971 GLU B CA 1
ATOM 2318 C C . GLU B 1 138 ? 14.544 27.180 73.700 1.00 21.88 971 GLU B C 1
ATOM 2319 O O . GLU B 1 138 ? 14.211 26.068 73.285 1.00 18.00 971 GLU B O 1
ATOM 2325 N N . ILE B 1 139 ? 15.762 27.427 74.185 1.00 14.90 972 ILE B N 1
ATOM 2326 C CA . ILE B 1 139 ? 16.763 26.346 74.240 1.00 13.33 972 ILE B CA 1
ATOM 2327 C C . ILE B 1 139 ? 16.379 25.211 75.193 1.00 16.24 972 ILE B C 1
ATOM 2328 O O . ILE B 1 139 ? 16.930 24.119 75.105 1.00 18.25 972 ILE B O 1
ATOM 2333 N N . TRP B 1 140 ? 15.418 25.480 76.064 1.00 16.58 973 TRP B N 1
ATOM 2334 C CA . TRP B 1 140 ? 15.024 24.540 77.105 1.00 20.56 973 TRP B CA 1
ATOM 2335 C C . TRP B 1 140 ? 13.820 23.696 76.750 1.00 35.44 973 TRP B C 1
ATOM 2336 O O . TRP B 1 140 ? 13.511 22.729 77.467 1.00 31.92 973 TRP B O 1
ATOM 2347 N N . GLU B 1 141 ? 13.135 24.079 75.678 1.00 22.09 974 GLU B N 1
ATOM 2348 C CA . GLU B 1 141 ? 11.947 23.370 75.204 1.00 36.79 974 GLU B CA 1
ATOM 2349 C C . GLU B 1 141 ? 12.284 21.999 74.653 1.00 41.88 974 GLU B C 1
ATOM 2350 O O . GLU B 1 141 ? 12.341 21.040 75.421 1.00 48.35 974 GLU B O 1
#

Secondary structure (DSSP, 8-state):
-HHHHHHHHHHHHTTHHHHHHHHHHHHHHHHHHHHHHHHTT----SSSS-HHHHHHHHHHHHHHHHHTTTS-HHHHHHHHHHHHHHHHHHHHHHHHHTT--SSSSHHHHHHHHHHHHHHHHHHTSTT-TT----GGGGG-/--HHHHHHHHHHHHHHHHHHHHHHHHHHHHHHHHHHHHHHTT----SSSS-HHHHHHHHHHHHHHHHHHHHS-HHHHHHHHHHHHHHHHHHHHHHHHHTT---SSSHHHHHHHHHHHHHHHHHHTSTT-TT----GGGGG-

B-factor: mean 20.96, std 12.02, range [4.05, 79.12]

Radius of gyration: 23.25 Å; Cα contacts (8 Å, |Δi|>4): 272; chains: 2; bounding box: 55×72×65 Å

Sequence (281 aa):
DQWSMMLRHFDHITKDYHDHIAEISAKLVAIMDSSLFDKLLSSKYEVKAPVPSPCFRNNICKQMMTTKMHEAIFDLLPEEQTQMLFLRINASYKLHLKKKQLSSHLNVINDGGPQQNGLVTADVAFYTTGNLQALKGLKDLDLNMMAEIWEMDQWSMLRHFDHITKDYHDHIAEISAKLVAIMDSLFDKLLSSKYEVKAPVPSPCFRNICKQMMTKMMHEAIFDLLPEEQTQMMLFLLRINASYKLHLKKQLSSHLNVINDGGPQNGLVTADVAFYTGNLQALKGLKDLDDLNMMAEIWE

CATH classification: 6.10.250.860 (+1 more: 1.20.1280.130)

Solvent-accessible surface area: 16555 Å² total; per-residue (Å²): 120,110,155,36,133,93,150,120,114,85,125,140,47,135,78,95,116,100,96,22,43,107,96,14,54,146,39,29,57,113,10,48,71,45,0,70,116,33,1,70,156,5,96,24,120,39,96,6,10,3,64,16,0,114,68,0,2,124,72,3,33,111,13,8,110,69,18,81,137,130,23,53,114,115,38,4,45,92,4,0,60,142,0,3,55,13,0,18,96,23,0,71,135,12,3,76,137,42,122,8,111,90,96,9,16,51,80,5,0,19,0,32,0,2,15,15,4,2,32,26,6,2,55,42,25,143,32,0,143,123,18,119,9,82,26,74,66,6,63,150,176,99,170,178,13,58,100,129,90,122,89,126,98,66,132,98,150,97,73,108,37,52,92,53,5,51,127,35,26,56,100,5,52,73,42,0,72,129,26,2,68,160,6,107,20,125,58,82,7,10,7,102,27,0,122,50,0,8,132,59,5,43,119,29,7,88,67,5,57,127,130,25,80,99,112,29,1,44,81,2,0,57,98,0,3,48,11,0,20,118,33,0,55,142,14,2,80,132,51,126,8,109,88,101,71,21,117,92,18,24,22,0,43,0,1,14,4,16,1,10,0,36,3,22,5,22,105,25,0,87,140,21,100,11,80,29,79,69,6,54,154